Protein AF-A0A218PUE5-F1 (afdb_monomer_lite)

Foldseek 3Di:
DDDPPPPLVVLLVLLVCLQCQVDDDPPDRDHHHPADPDPLLSVVLSVLLVVLCVLVVPDDSNLSSLLSVLSRVVSVVVVDPPDPVQLSVLLSVQCSVCVVCSPPPDHSNNSSVVSVVVVVVVVVVLLVLLLVVLVVQVPPPQDDWAWDDDDPQKTKTWDPGLVSQLVLCVLLVAPSVDSSVSSSVVVCVVVVQWI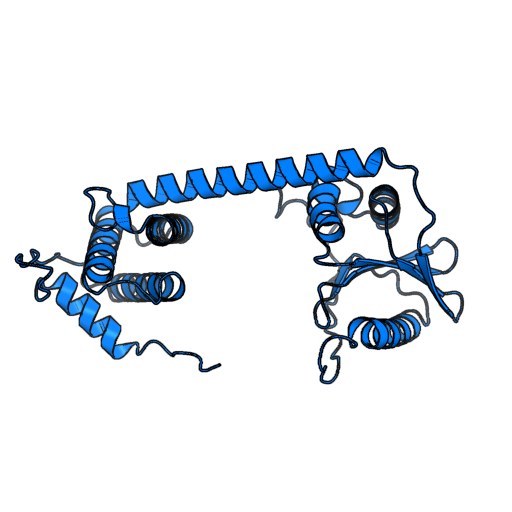WMFMDRVPHTQWIWIDRALADIDTRHGPDDPCVVVVVVVVNVSVCVVRVVPDDDDDDDDPPPPPPPDDDNVVVPPVPPPD

Radius of gyration: 25.4 Å; chains: 1; bounding box: 53×40×73 Å

Secondary structure (DSSP, 8-state):
-------HHHHHHHHHHHHTT--EETTEEPPPP-----HHHHHHHHHHHHHHHHH-TT--HHHHHHHHHHHHHHHHHH--S---HHHHHHHHHHHHH-GGGTSSS--HHHHHHHHHHHHHHHHHHHHHHHHHHHHHHTTS--PPPEEEEEETTEEEEE--SHHHHHHHHHHHTSGGGSHHHHHHHHHHHHTTS-EEEEEEETTEEEEEEEE-STT-EEEEEE---TTHHHHHHHHHHHHHHHHTTSS---------------S-TTHHHHTT---

Structure (mmCIF, N/CA/C/O backbone):
data_AF-A0A218PUE5-F1
#
_entry.id   AF-A0A218PUE5-F1
#
loop_
_atom_site.group_PDB
_atom_site.id
_atom_site.type_symbol
_atom_site.label_atom_id
_atom_site.label_alt_id
_atom_site.label_comp_id
_atom_site.label_asym_id
_atom_site.label_entity_id
_atom_site.label_seq_id
_atom_site.pdbx_PDB_ins_code
_atom_site.Cartn_x
_atom_site.Cartn_y
_atom_site.Cartn_z
_atom_site.occupancy
_atom_site.B_iso_or_equiv
_atom_site.auth_seq_id
_atom_site.auth_comp_id
_atom_site.auth_asym_id
_atom_site.auth_atom_id
_atom_site.pdbx_PDB_model_num
ATOM 1 N N . MET A 1 1 ? -5.465 -19.860 -9.745 1.00 33.66 1 MET A N 1
ATOM 2 C CA . MET A 1 1 ? -4.521 -18.729 -9.855 1.00 33.66 1 MET A CA 1
ATOM 3 C C . MET A 1 1 ? -3.122 -19.300 -10.008 1.00 33.66 1 MET A C 1
ATOM 5 O O . MET A 1 1 ? -2.576 -19.820 -9.049 1.00 33.66 1 MET A O 1
ATOM 9 N N . THR A 1 2 ? -2.592 -19.327 -11.227 1.00 27.17 2 THR A N 1
ATOM 10 C CA . THR A 1 2 ? -1.246 -19.834 -11.525 1.00 27.17 2 THR A CA 1
ATOM 11 C C . THR A 1 2 ? -0.228 -18.717 -11.332 1.00 27.17 2 THR A C 1
ATOM 13 O O . THR A 1 2 ? -0.264 -17.724 -12.055 1.00 27.17 2 THR A O 1
ATOM 16 N N . CYS A 1 3 ? 0.675 -18.881 -10.365 1.00 29.84 3 CYS A N 1
ATOM 17 C CA . CYS A 1 3 ? 1.880 -18.070 -10.238 1.00 29.84 3 CYS A CA 1
ATOM 18 C C . CYS A 1 3 ? 2.712 -18.230 -11.516 1.00 29.84 3 CYS A C 1
ATOM 20 O O . CYS A 1 3 ? 3.284 -19.292 -11.766 1.00 29.84 3 CYS A O 1
ATOM 22 N N . VAL A 1 4 ? 2.754 -17.189 -12.345 1.00 33.09 4 VAL A N 1
ATOM 23 C CA . VAL A 1 4 ? 3.666 -17.124 -13.485 1.00 33.09 4 VAL A CA 1
ATOM 24 C C . VAL A 1 4 ? 5.060 -16.891 -12.916 1.00 33.09 4 VAL A C 1
ATOM 26 O O . VAL A 1 4 ? 5.441 -15.769 -12.605 1.00 33.09 4 VAL A O 1
ATOM 29 N N . SER A 1 5 ? 5.811 -17.976 -12.739 1.00 34.53 5 SER A N 1
ATOM 30 C CA . SER A 1 5 ? 7.263 -17.904 -12.624 1.00 34.53 5 SER A CA 1
ATOM 31 C C . SER A 1 5 ? 7.784 -17.315 -13.934 1.00 34.53 5 SER A C 1
ATOM 33 O O . SER A 1 5 ? 7.727 -17.955 -14.988 1.00 34.53 5 SER A O 1
ATOM 35 N N . THR A 1 6 ? 8.230 -16.062 -13.898 1.00 42.06 6 THR A N 1
ATOM 36 C CA . THR A 1 6 ? 8.974 -15.453 -14.994 1.00 42.06 6 THR A CA 1
ATOM 37 C C . THR A 1 6 ? 10.223 -16.302 -15.221 1.00 42.06 6 THR A C 1
ATOM 39 O O . THR A 1 6 ? 11.104 -16.410 -14.370 1.00 42.06 6 THR A O 1
ATOM 42 N N . ASN A 1 7 ? 10.281 -16.975 -16.372 1.00 51.62 7 ASN A N 1
ATOM 43 C CA . ASN A 1 7 ? 11.413 -17.798 -16.785 1.00 51.62 7 ASN A CA 1
ATOM 44 C C . ASN A 1 7 ? 12.702 -16.954 -16.796 1.00 51.62 7 ASN A C 1
ATOM 46 O O . ASN A 1 7 ? 13.063 -16.339 -17.798 1.00 51.62 7 ASN A O 1
ATOM 50 N N . THR A 1 8 ? 13.449 -16.962 -15.691 1.00 59.28 8 THR A N 1
ATOM 51 C CA . THR A 1 8 ? 14.721 -16.246 -15.518 1.00 59.28 8 THR A CA 1
ATOM 52 C C . THR A 1 8 ? 15.711 -16.451 -16.686 1.00 59.28 8 THR A C 1
ATOM 54 O O . THR A 1 8 ? 16.415 -15.499 -17.038 1.00 59.28 8 THR A O 1
ATOM 57 N N . PRO A 1 9 ? 15.778 -17.627 -17.356 1.00 65.25 9 PRO A N 1
ATOM 58 C CA . PRO A 1 9 ? 16.632 -17.818 -18.531 1.00 65.25 9 PRO A CA 1
ATOM 59 C C . PRO A 1 9 ? 16.228 -16.990 -19.763 1.00 65.25 9 PRO A C 1
ATOM 61 O O . PRO A 1 9 ? 17.113 -16.537 -20.496 1.00 65.25 9 PRO A O 1
ATOM 64 N N . SER A 1 10 ? 14.929 -16.767 -20.009 1.00 83.69 10 SER A N 1
ATOM 65 C CA . SER A 1 10 ? 14.471 -15.985 -21.168 1.00 83.69 10 SER A CA 1
ATOM 66 C C . SER A 1 10 ? 14.756 -14.497 -20.969 1.00 83.69 10 SER A C 1
ATOM 68 O O . SER A 1 10 ? 15.293 -13.849 -21.871 1.00 83.69 10 SER A O 1
ATOM 70 N N . LEU A 1 11 ? 14.522 -13.982 -19.759 1.00 87.88 11 LEU A N 1
ATOM 71 C CA . LEU A 1 11 ? 14.783 -12.585 -19.416 1.00 87.88 11 LEU A CA 1
ATOM 72 C C . LEU A 1 11 ? 16.281 -12.251 -19.449 1.00 87.88 11 LEU A C 1
ATOM 74 O O . LEU A 1 11 ? 16.678 -11.237 -20.022 1.00 87.88 11 LEU A O 1
ATOM 78 N N . ARG A 1 12 ? 17.142 -13.136 -18.925 1.00 89.44 12 ARG A N 1
ATOM 79 C CA . ARG A 1 12 ? 18.606 -12.982 -19.027 1.00 89.44 12 ARG A CA 1
ATOM 80 C C . ARG A 1 12 ? 19.068 -12.858 -20.479 1.00 89.44 12 ARG A C 1
ATOM 82 O O . ARG A 1 12 ? 19.864 -11.973 -20.793 1.00 89.44 12 ARG A O 1
ATOM 89 N N . ARG A 1 13 ? 18.555 -13.717 -21.368 1.00 89.94 13 ARG A N 1
ATOM 90 C CA . ARG A 1 13 ? 18.871 -13.673 -22.805 1.00 89.94 13 ARG A CA 1
ATOM 91 C C . ARG A 1 13 ? 18.372 -12.380 -23.447 1.00 89.94 13 ARG A C 1
ATOM 93 O O . ARG A 1 13 ? 19.102 -11.777 -24.231 1.00 89.94 13 ARG A O 1
ATOM 100 N N . LYS A 1 14 ? 17.162 -11.932 -23.097 1.00 89.94 14 LYS A N 1
ATOM 101 C CA . LYS A 1 14 ? 16.599 -10.662 -23.572 1.00 89.94 14 LYS A CA 1
ATOM 102 C C . LYS A 1 14 ? 17.496 -9.489 -23.180 1.00 89.94 14 LYS A C 1
ATOM 104 O O . LYS A 1 14 ? 17.904 -8.736 -24.057 1.00 89.94 14 LYS A O 1
ATOM 109 N N . ILE A 1 15 ? 17.865 -9.379 -21.903 1.00 91.75 15 ILE A N 1
ATOM 110 C CA . ILE A 1 15 ? 18.749 -8.316 -21.409 1.00 91.75 15 ILE A CA 1
ATOM 111 C C . ILE A 1 15 ? 20.086 -8.339 -22.155 1.00 91.75 15 ILE A C 1
ATOM 113 O O . ILE A 1 15 ? 20.508 -7.303 -22.660 1.00 91.75 15 ILE A O 1
ATOM 117 N N . ALA A 1 16 ? 20.716 -9.508 -22.306 1.00 90.31 16 ALA A N 1
ATOM 118 C CA . ALA A 1 16 ? 21.958 -9.632 -23.071 1.00 90.31 16 ALA A CA 1
ATOM 119 C C . ALA A 1 16 ? 21.798 -9.140 -24.523 1.00 90.31 16 ALA A C 1
ATOM 121 O O . ALA A 1 16 ? 22.602 -8.343 -24.996 1.00 90.31 16 ALA A O 1
ATOM 122 N N . ASN A 1 17 ? 20.713 -9.524 -25.205 1.00 90.06 17 ASN A N 1
ATOM 123 C CA . ASN A 1 17 ? 20.428 -9.062 -26.566 1.00 90.06 17 ASN A CA 1
ATOM 124 C C . ASN A 1 17 ? 20.197 -7.544 -26.647 1.00 90.06 17 ASN A C 1
ATOM 126 O O . ASN A 1 17 ? 20.574 -6.918 -27.639 1.00 90.06 17 ASN A O 1
ATOM 130 N N . VAL A 1 18 ? 19.573 -6.939 -25.633 1.00 90.75 18 VAL A N 1
ATOM 131 C CA . VAL A 1 18 ? 19.376 -5.483 -25.558 1.00 90.75 18 VAL A CA 1
ATOM 132 C C . VAL A 1 18 ? 20.706 -4.752 -25.382 1.00 90.75 18 VAL A C 1
ATOM 134 O O . VAL A 1 18 ? 20.952 -3.759 -26.071 1.00 90.75 18 VAL A O 1
ATOM 137 N N . LEU A 1 19 ? 21.570 -5.249 -24.495 1.00 90.56 19 LEU A N 1
ATOM 138 C CA . LEU A 1 19 ? 22.895 -4.676 -24.255 1.00 90.56 19 LEU A CA 1
ATOM 139 C C . LEU A 1 19 ? 23.801 -4.815 -25.486 1.00 90.56 19 LEU A C 1
ATOM 141 O O . LEU A 1 19 ? 24.478 -3.859 -25.850 1.00 90.56 19 LEU A O 1
ATOM 145 N N . ASP A 1 20 ? 23.734 -5.942 -26.192 1.00 87.88 20 ASP A N 1
ATOM 146 C CA . ASP A 1 20 ? 24.506 -6.191 -27.415 1.00 87.88 20 ASP A CA 1
ATOM 147 C C . ASP A 1 20 ? 23.967 -5.449 -28.656 1.00 87.88 20 ASP A C 1
ATOM 149 O O . ASP A 1 20 ? 24.540 -5.568 -29.739 1.00 87.88 20 ASP A O 1
ATOM 153 N N . GLY A 1 21 ? 22.845 -4.723 -28.553 1.00 82.88 21 GLY A N 1
ATOM 154 C CA . GLY A 1 21 ? 22.209 -4.070 -29.709 1.00 82.88 21 GLY A CA 1
ATOM 155 C C . GLY A 1 21 ? 21.620 -5.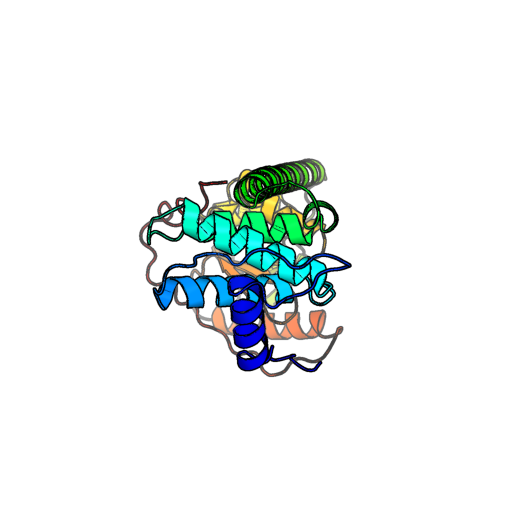054 -30.732 1.00 82.88 21 GLY A C 1
ATOM 156 O O . GLY A 1 21 ? 21.393 -4.705 -31.888 1.00 82.88 21 GLY A O 1
ATOM 157 N N . LYS A 1 22 ? 21.368 -6.301 -30.316 1.00 83.56 22 LYS A N 1
ATOM 158 C CA . LYS A 1 22 ? 20.780 -7.372 -31.141 1.00 83.56 22 LYS A CA 1
ATOM 159 C C . LYS A 1 22 ? 19.250 -7.317 -31.193 1.00 83.56 22 LYS A C 1
ATOM 161 O O . LYS A 1 22 ? 18.635 -8.115 -31.893 1.00 83.56 22 LYS A O 1
ATOM 166 N N . THR A 1 23 ? 18.634 -6.409 -30.438 1.00 77.88 23 THR A N 1
ATOM 167 C CA . THR A 1 23 ? 17.183 -6.179 -30.446 1.00 77.88 23 THR A CA 1
ATOM 168 C C . THR A 1 23 ? 16.794 -5.152 -31.505 1.00 77.88 23 THR A C 1
ATOM 170 O O . THR A 1 23 ? 17.485 -4.152 -31.715 1.00 77.88 23 THR A O 1
ATOM 173 N N . VAL A 1 24 ? 15.682 -5.425 -32.186 1.00 66.06 24 VAL A N 1
ATOM 174 C CA . VAL A 1 24 ? 15.051 -4.532 -33.161 1.00 66.06 24 VAL A CA 1
ATOM 175 C C . VAL A 1 24 ? 13.757 -4.028 -32.528 1.00 66.06 24 VAL A C 1
ATOM 177 O O . VAL A 1 24 ? 12.942 -4.854 -32.127 1.00 66.06 24 VAL A O 1
ATOM 180 N N . CYS A 1 25 ? 13.598 -2.708 -32.434 1.00 61.25 25 CYS A N 1
ATOM 181 C CA . CYS A 1 25 ? 12.368 -2.057 -31.976 1.00 61.25 25 CYS A CA 1
ATOM 182 C C . CYS A 1 25 ? 11.853 -1.169 -33.113 1.00 61.25 25 CYS A C 1
ATOM 184 O O . CYS A 1 25 ? 12.561 -0.266 -33.576 1.00 61.25 25 CYS A O 1
ATOM 186 N N . GLY A 1 26 ? 10.658 -1.462 -33.627 1.00 65.00 26 GLY A N 1
ATOM 187 C CA . GLY A 1 26 ? 10.159 -0.858 -34.868 1.00 65.00 26 GLY A CA 1
ATOM 188 C C . GLY A 1 26 ? 11.117 -1.053 -36.059 1.00 65.00 26 GLY A C 1
ATOM 189 O O . GLY A 1 26 ? 11.507 -2.173 -36.378 1.00 65.00 26 GLY A O 1
ATOM 190 N N . LEU A 1 27 ? 11.513 0.045 -36.721 1.00 56.91 27 LEU A N 1
ATOM 191 C CA . LEU A 1 27 ? 12.413 0.048 -37.892 1.00 56.91 27 LEU A CA 1
ATOM 192 C C . LEU A 1 27 ? 13.894 0.309 -37.552 1.00 56.91 27 LEU A C 1
ATOM 194 O O . LEU A 1 27 ? 14.724 0.427 -38.456 1.00 56.91 27 LEU A O 1
ATOM 198 N N . HIS A 1 28 ? 14.255 0.415 -36.270 1.00 60.53 28 HIS A N 1
ATOM 199 C CA . HIS A 1 28 ? 15.596 0.832 -35.860 1.00 60.53 28 HIS A CA 1
ATOM 200 C C . HIS A 1 28 ? 16.299 -0.229 -35.008 1.00 60.53 28 HIS A C 1
ATOM 202 O O . HIS A 1 28 ? 15.760 -0.744 -34.029 1.00 60.53 28 HIS A O 1
ATOM 208 N N . ARG A 1 29 ? 17.556 -0.530 -35.360 1.00 66.31 29 ARG A N 1
ATOM 209 C CA . ARG A 1 29 ? 18.469 -1.253 -34.467 1.00 66.31 29 ARG A CA 1
ATOM 210 C C . ARG A 1 29 ? 19.028 -0.281 -33.444 1.00 66.31 29 ARG A C 1
ATOM 212 O O . ARG A 1 29 ? 19.580 0.760 -33.799 1.00 66.31 29 ARG A O 1
ATOM 219 N N . HIS A 1 30 ? 18.910 -0.634 -32.173 1.00 75.94 30 HIS A N 1
ATOM 220 C CA . HIS A 1 30 ? 19.529 0.147 -31.118 1.00 75.94 30 HIS A CA 1
ATOM 221 C C . HIS A 1 30 ? 21.039 -0.096 -31.067 1.00 75.94 30 HIS A C 1
ATOM 223 O O . HIS A 1 30 ? 21.497 -1.231 -31.165 1.00 75.94 30 HIS A O 1
ATOM 229 N N . ALA A 1 31 ? 21.815 0.968 -30.847 1.00 81.81 31 ALA A N 1
ATOM 230 C CA . ALA A 1 31 ? 23.251 0.832 -30.645 1.00 81.81 31 ALA A CA 1
ATOM 231 C C . ALA A 1 31 ? 23.546 -0.015 -29.388 1.00 81.81 31 ALA A C 1
ATOM 233 O O . ALA A 1 31 ? 22.820 0.124 -28.384 1.00 81.81 31 ALA A O 1
ATOM 234 N N . PRO A 1 32 ? 24.594 -0.858 -29.420 1.00 86.75 32 PRO A N 1
ATOM 235 C CA . PRO A 1 32 ? 25.024 -1.616 -28.254 1.00 86.75 32 PRO A CA 1
ATOM 236 C C . PRO A 1 32 ? 25.373 -0.678 -27.091 1.00 86.75 32 PRO A C 1
ATOM 238 O O . PRO A 1 32 ? 25.844 0.443 -27.286 1.00 86.75 32 PRO A O 1
ATOM 241 N N . ILE A 1 33 ? 25.118 -1.140 -25.870 1.00 86.94 33 ILE A N 1
ATOM 242 C CA . ILE A 1 33 ? 25.482 -0.463 -24.627 1.00 86.94 33 ILE A CA 1
ATOM 243 C C . ILE A 1 33 ? 26.722 -1.160 -24.079 1.00 86.94 33 ILE A C 1
ATOM 245 O O . ILE A 1 33 ? 26.670 -2.337 -23.728 1.00 86.94 33 ILE A O 1
ATOM 249 N N . THR A 1 34 ? 27.825 -0.422 -23.939 1.00 85.44 34 THR A N 1
ATOM 250 C CA . THR A 1 34 ? 29.021 -0.910 -23.242 1.00 85.44 34 THR A CA 1
ATOM 251 C C . THR A 1 34 ? 28.716 -1.063 -21.752 1.00 85.44 34 THR A C 1
ATOM 253 O O . THR A 1 34 ? 28.898 -0.136 -20.963 1.00 85.44 34 THR A O 1
ATOM 256 N N . TYR A 1 35 ? 28.195 -2.228 -21.371 1.00 83.69 35 TYR A N 1
ATOM 257 C CA . TYR A 1 35 ? 27.814 -2.530 -19.996 1.00 83.69 35 TYR A CA 1
ATOM 258 C C . TYR A 1 35 ? 28.988 -3.160 -19.227 1.00 83.69 35 TYR A C 1
ATOM 260 O O . TYR A 1 35 ? 29.667 -4.039 -19.768 1.00 83.69 35 TYR A O 1
ATOM 268 N N . PRO A 1 36 ? 29.251 -2.750 -17.972 1.00 79.69 36 PRO A N 1
ATOM 269 C CA . PRO A 1 36 ? 30.333 -3.308 -17.171 1.00 79.69 36 PRO A CA 1
ATOM 270 C C . PRO A 1 36 ? 30.206 -4.827 -17.027 1.00 79.69 36 PRO A C 1
ATOM 272 O O . PRO A 1 36 ? 29.138 -5.334 -16.680 1.00 79.69 36 PRO A O 1
ATOM 275 N N . ARG A 1 37 ? 31.317 -5.555 -17.196 1.00 77.19 37 ARG A N 1
ATOM 276 C CA . ARG A 1 37 ? 31.397 -7.017 -16.992 1.00 77.19 37 ARG A CA 1
ATOM 277 C C . ARG A 1 37 ? 31.408 -7.415 -15.505 1.00 77.19 37 ARG A C 1
ATOM 279 O O . ARG A 1 37 ? 32.094 -8.350 -15.116 1.00 77.19 37 ARG A O 1
ATOM 286 N N . ASN A 1 38 ? 30.665 -6.691 -14.669 1.00 78.62 38 ASN A N 1
ATOM 287 C CA . ASN A 1 38 ? 30.497 -6.985 -13.249 1.00 78.62 38 ASN A CA 1
ATOM 288 C C . ASN A 1 38 ? 29.227 -7.850 -13.064 1.00 78.62 38 ASN A C 1
ATOM 290 O O . ASN A 1 38 ? 28.124 -7.361 -13.342 1.00 78.62 38 ASN A O 1
ATOM 294 N N . PRO A 1 39 ? 29.343 -9.106 -12.583 1.00 75.81 39 PRO A N 1
ATOM 295 C CA . PRO A 1 39 ? 28.199 -10.000 -12.373 1.00 75.81 39 PRO A CA 1
ATOM 296 C C . PRO A 1 39 ? 27.110 -9.427 -11.453 1.00 75.81 39 PRO A C 1
ATOM 298 O O . PRO A 1 39 ? 25.922 -9.687 -11.668 1.00 75.81 39 PRO A O 1
ATOM 301 N N . GLY A 1 40 ? 27.489 -8.605 -10.469 1.00 78.94 40 GLY A N 1
ATOM 302 C CA . GLY A 1 40 ? 26.559 -7.920 -9.572 1.00 78.94 40 GLY A CA 1
ATOM 303 C C . GLY A 1 40 ? 25.691 -6.905 -10.313 1.00 78.94 40 GLY A C 1
ATOM 304 O O . GLY A 1 40 ? 24.474 -6.895 -10.153 1.00 78.94 40 GLY A O 1
ATOM 305 N N . ARG A 1 41 ? 26.280 -6.119 -11.223 1.00 80.94 41 ARG A N 1
ATOM 306 C CA . ARG A 1 41 ? 25.540 -5.111 -12.009 1.00 80.94 41 ARG A CA 1
ATOM 307 C C . ARG A 1 41 ? 24.562 -5.739 -12.996 1.00 80.94 41 ARG A C 1
ATOM 309 O O . ARG A 1 41 ? 23.495 -5.175 -13.236 1.00 80.94 41 ARG A O 1
ATOM 316 N N . PHE A 1 42 ? 24.903 -6.890 -13.574 1.00 86.94 42 PHE A N 1
ATOM 317 C CA . PHE A 1 42 ? 23.974 -7.626 -14.436 1.00 86.94 42 PHE A CA 1
ATOM 318 C C . PHE A 1 42 ? 22.829 -8.247 -13.627 1.00 86.94 42 PHE A C 1
ATOM 320 O O . PHE A 1 42 ? 21.671 -8.151 -14.024 1.00 86.94 42 PHE A O 1
ATOM 327 N N . SER A 1 43 ? 23.138 -8.832 -12.467 1.00 85.69 43 SER A N 1
ATOM 328 C CA . SER A 1 43 ? 22.127 -9.384 -11.554 1.00 85.69 43 SER A CA 1
ATOM 329 C C . SER A 1 43 ? 21.150 -8.312 -11.069 1.00 85.69 43 SER A C 1
ATOM 331 O O . SER A 1 43 ? 19.948 -8.558 -11.013 1.00 85.69 43 SER A O 1
ATOM 333 N N . THR A 1 44 ? 21.638 -7.098 -10.813 1.00 85.44 44 THR A N 1
ATOM 334 C CA . THR A 1 44 ? 20.781 -5.965 -10.462 1.00 85.44 44 THR A CA 1
ATOM 335 C C . THR A 1 44 ? 19.862 -5.551 -11.606 1.00 85.44 44 THR A C 1
ATOM 337 O O . THR A 1 44 ? 18.664 -5.377 -11.387 1.00 85.44 44 THR A O 1
ATOM 340 N N . LEU A 1 45 ? 20.392 -5.426 -12.826 1.00 89.44 45 LEU A N 1
ATOM 341 C CA . LEU A 1 45 ? 19.578 -5.126 -14.005 1.00 89.44 45 LEU A CA 1
ATOM 342 C C . LEU A 1 45 ? 18.484 -6.186 -14.202 1.00 89.44 45 LEU A C 1
ATOM 344 O O . LEU A 1 45 ? 17.335 -5.835 -14.453 1.00 89.44 45 LEU A O 1
ATOM 348 N N . LEU A 1 46 ? 18.820 -7.465 -14.017 1.00 91.06 46 LEU A N 1
ATOM 349 C CA . LEU A 1 46 ? 17.864 -8.569 -14.078 1.00 91.06 46 LEU A CA 1
ATOM 350 C C . LEU A 1 46 ? 16.759 -8.440 -13.023 1.00 91.06 46 LEU A C 1
ATOM 352 O O . LEU A 1 46 ? 15.589 -8.453 -13.391 1.00 91.06 46 LEU A O 1
ATOM 356 N N . ARG A 1 47 ? 17.123 -8.275 -11.744 1.00 90.12 47 ARG A N 1
ATOM 357 C CA . ARG A 1 47 ? 16.172 -8.161 -10.624 1.00 90.12 47 ARG A CA 1
ATOM 358 C C . ARG A 1 47 ? 15.155 -7.044 -10.847 1.00 90.12 47 ARG A C 1
ATOM 360 O O . ARG A 1 47 ? 13.960 -7.251 -10.698 1.00 90.12 47 ARG A O 1
ATOM 367 N N . TRP A 1 48 ? 15.625 -5.859 -11.218 1.00 91.69 48 TRP A N 1
ATOM 368 C CA . TRP A 1 48 ? 14.753 -4.699 -11.396 1.00 91.69 48 TRP A CA 1
ATOM 369 C C . TRP A 1 48 ? 13.916 -4.772 -12.675 1.00 91.69 48 TRP A C 1
ATOM 371 O O . TRP A 1 48 ? 12.789 -4.288 -12.694 1.00 91.69 48 TRP A O 1
ATOM 381 N N . THR A 1 49 ? 14.423 -5.420 -13.726 1.00 92.44 49 THR A N 1
ATOM 382 C CA . THR A 1 49 ? 13.613 -5.690 -14.923 1.00 92.44 49 THR A CA 1
ATOM 383 C C . THR A 1 49 ? 12.487 -6.682 -14.610 1.00 92.44 49 THR A C 1
ATOM 385 O O . THR A 1 49 ? 11.361 -6.497 -15.059 1.00 92.44 49 THR A O 1
ATOM 388 N N . ASP A 1 50 ? 12.765 -7.709 -13.806 1.00 91.81 50 ASP A N 1
ATOM 389 C CA . ASP A 1 50 ? 11.757 -8.672 -13.347 1.00 91.81 50 ASP A CA 1
ATOM 390 C C . ASP A 1 50 ? 10.694 -8.011 -12.449 1.00 91.81 50 ASP A C 1
ATOM 392 O O . ASP A 1 50 ? 9.491 -8.210 -12.628 1.00 91.81 50 ASP A O 1
ATOM 396 N N . GLN A 1 51 ? 11.118 -7.118 -11.551 1.00 90.38 51 GLN A N 1
ATOM 397 C CA . GLN A 1 51 ? 10.195 -6.314 -10.751 1.00 90.38 51 GLN A CA 1
ATOM 398 C C . GLN A 1 51 ? 9.313 -5.398 -11.609 1.00 90.38 51 GLN A C 1
ATOM 400 O O . GLN A 1 51 ? 8.121 -5.272 -11.333 1.00 90.38 51 GLN A O 1
ATOM 405 N N . PHE A 1 52 ? 9.859 -4.784 -12.662 1.00 92.38 52 PHE A N 1
ATOM 406 C CA . PHE A 1 52 ? 9.059 -3.999 -13.603 1.00 92.38 52 PHE A CA 1
ATOM 407 C C . PHE A 1 52 ? 7.969 -4.851 -14.263 1.00 92.38 52 PHE A C 1
ATOM 409 O O . PHE A 1 52 ? 6.814 -4.444 -14.284 1.00 92.38 52 PHE A O 1
ATOM 416 N N . LEU A 1 53 ? 8.306 -6.058 -14.727 1.00 91.50 53 LEU A N 1
ATOM 417 C CA . LEU A 1 53 ? 7.336 -6.990 -15.317 1.00 91.50 53 LEU A CA 1
ATOM 418 C C . LEU A 1 53 ? 6.286 -7.476 -14.311 1.00 91.50 53 LEU A C 1
ATOM 420 O O . LEU A 1 53 ? 5.157 -7.761 -14.695 1.00 91.50 53 LEU A O 1
ATOM 424 N N . THR A 1 54 ? 6.622 -7.520 -13.022 1.00 90.06 54 THR A N 1
ATOM 425 C CA . THR A 1 54 ? 5.644 -7.805 -11.962 1.00 90.06 54 THR A CA 1
ATOM 426 C C . THR A 1 54 ? 4.624 -6.669 -11.815 1.00 90.06 54 THR A C 1
ATOM 428 O O . THR A 1 54 ? 3.451 -6.924 -11.559 1.00 90.06 54 THR A O 1
ATOM 431 N N . GLN A 1 55 ? 5.050 -5.415 -12.003 1.00 89.75 55 GLN A N 1
ATOM 432 C CA . GLN A 1 55 ? 4.172 -4.236 -11.967 1.00 89.75 55 GLN A CA 1
ATOM 433 C C . GLN A 1 55 ? 3.414 -4.011 -13.287 1.00 89.75 55 GLN A C 1
ATOM 435 O O . GLN A 1 55 ? 2.305 -3.483 -13.274 1.00 89.75 55 GLN A O 1
ATOM 440 N N . ARG A 1 56 ? 4.011 -4.401 -14.419 1.00 89.31 56 ARG A N 1
ATOM 441 C CA . ARG A 1 56 ? 3.488 -4.251 -15.786 1.00 89.31 56 ARG A CA 1
ATOM 442 C C . ARG A 1 56 ? 3.597 -5.579 -16.545 1.00 89.31 56 ARG A C 1
ATOM 444 O O . ARG A 1 56 ? 4.447 -5.709 -17.431 1.00 89.31 56 ARG A O 1
ATOM 451 N N . PRO A 1 57 ? 2.751 -6.575 -16.223 1.00 88.81 57 PRO A N 1
ATOM 452 C CA . PRO A 1 57 ? 2.760 -7.860 -16.924 1.00 88.81 57 PRO A CA 1
ATOM 453 C C . PRO A 1 57 ? 2.330 -7.738 -18.395 1.00 88.81 57 PRO A C 1
ATOM 455 O O . PRO A 1 57 ? 2.586 -8.640 -19.188 1.00 88.81 57 PRO A O 1
ATOM 458 N N . ASP A 1 58 ? 1.688 -6.628 -18.759 1.00 89.81 58 ASP A N 1
ATOM 459 C CA . ASP A 1 58 ? 1.210 -6.280 -20.096 1.00 89.81 58 ASP A CA 1
ATOM 460 C C . ASP A 1 58 ? 2.208 -5.439 -20.915 1.00 89.81 58 ASP A C 1
ATOM 462 O O . ASP A 1 58 ? 1.876 -5.010 -22.020 1.00 89.81 58 ASP A O 1
ATOM 466 N N . ALA A 1 59 ? 3.418 -5.183 -20.399 1.00 89.94 59 ALA A N 1
ATOM 467 C CA . ALA A 1 59 ? 4.421 -4.391 -21.106 1.00 89.94 59 ALA A CA 1
ATOM 468 C C . ALA A 1 59 ? 4.782 -5.007 -22.468 1.00 89.94 59 ALA A C 1
ATOM 470 O O . ALA A 1 59 ? 5.101 -6.193 -22.584 1.00 89.94 59 ALA A O 1
ATOM 471 N N . THR A 1 60 ? 4.792 -4.172 -23.501 1.00 90.75 60 THR A N 1
ATOM 472 C CA . THR A 1 60 ? 5.211 -4.567 -24.846 1.00 90.75 60 THR A CA 1
ATOM 473 C C . THR A 1 60 ? 6.717 -4.836 -24.908 1.00 90.75 60 THR A C 1
ATOM 475 O O . THR A 1 60 ? 7.509 -4.358 -24.092 1.00 90.75 60 THR A O 1
ATOM 478 N N . GLU A 1 61 ? 7.149 -5.572 -25.932 1.00 88.88 61 GLU A N 1
ATOM 479 C CA . GLU A 1 61 ? 8.569 -5.885 -26.142 1.00 88.88 61 GLU A CA 1
ATOM 480 C C . GLU A 1 61 ? 9.443 -4.636 -26.361 1.00 88.88 61 GLU A C 1
ATOM 482 O O . GLU A 1 61 ? 10.618 -4.615 -25.967 1.00 88.88 61 GLU A O 1
ATOM 487 N N . ASP A 1 62 ? 8.871 -3.589 -26.958 1.00 88.56 62 ASP A N 1
ATOM 488 C CA . ASP A 1 62 ? 9.541 -2.309 -27.193 1.00 88.56 62 ASP A CA 1
ATOM 489 C C . ASP A 1 62 ? 9.675 -1.503 -25.894 1.00 88.56 62 ASP A C 1
ATOM 491 O O . ASP A 1 62 ? 10.753 -0.975 -25.604 1.00 88.56 62 ASP A O 1
ATOM 495 N N . GLU A 1 63 ? 8.631 -1.471 -25.061 1.00 91.00 63 GLU A N 1
ATOM 496 C CA . GLU A 1 63 ? 8.682 -0.846 -23.734 1.00 91.00 63 GLU A CA 1
ATOM 497 C C . GLU A 1 63 ? 9.695 -1.547 -22.829 1.00 91.00 63 GLU A C 1
ATOM 499 O O . GLU A 1 63 ? 10.546 -0.890 -22.227 1.00 91.00 63 GLU A O 1
ATOM 504 N N . LEU A 1 64 ? 9.669 -2.883 -22.784 1.00 91.31 64 LEU A N 1
ATOM 505 C CA . LEU A 1 64 ? 10.622 -3.669 -22.006 1.00 91.31 64 LEU A CA 1
ATOM 506 C C . LEU A 1 64 ? 12.064 -3.395 -22.455 1.00 91.31 64 LEU A C 1
ATOM 508 O O . LEU A 1 64 ? 12.955 -3.187 -21.629 1.00 91.31 64 LEU A O 1
ATOM 512 N N . THR A 1 65 ? 12.301 -3.334 -23.768 1.00 91.31 65 THR A N 1
ATOM 513 C CA . THR A 1 65 ? 13.617 -2.996 -24.323 1.00 91.31 65 THR A CA 1
ATOM 514 C C . THR A 1 65 ? 14.045 -1.585 -23.918 1.00 91.31 65 THR A C 1
ATOM 516 O O . THR A 1 65 ? 15.177 -1.389 -23.465 1.00 91.31 65 THR A O 1
ATOM 519 N N . ALA A 1 66 ? 13.153 -0.600 -24.018 1.00 92.06 66 ALA A N 1
ATOM 520 C CA . ALA A 1 66 ? 13.430 0.772 -23.614 1.00 92.06 66 ALA A CA 1
ATOM 521 C C . ALA A 1 66 ? 13.735 0.890 -22.110 1.00 92.06 66 ALA A C 1
ATOM 523 O O . ALA A 1 66 ? 14.709 1.557 -21.746 1.00 92.06 66 ALA A O 1
ATOM 524 N N . VAL A 1 67 ? 12.982 0.204 -21.242 1.00 94.00 67 VAL A N 1
ATOM 525 C CA . VAL A 1 67 ? 13.231 0.158 -19.791 1.00 94.00 67 VAL A CA 1
ATOM 526 C C . VAL A 1 67 ? 14.595 -0.456 -19.492 1.00 94.00 67 VAL A C 1
ATOM 528 O O . VAL A 1 67 ? 15.391 0.181 -18.799 1.00 94.00 67 VAL A O 1
ATOM 531 N N . ILE A 1 68 ? 14.925 -1.619 -20.073 1.00 93.69 68 ILE A N 1
ATOM 532 C CA . ILE A 1 68 ? 16.240 -2.263 -19.898 1.00 93.69 68 ILE A CA 1
ATOM 533 C C . ILE A 1 68 ? 17.361 -1.292 -20.280 1.00 93.69 68 ILE A C 1
ATOM 535 O O . ILE A 1 68 ? 18.329 -1.142 -19.536 1.00 93.69 68 ILE A O 1
ATOM 539 N N . ARG A 1 69 ? 17.235 -0.588 -21.413 1.00 93.12 69 ARG A N 1
ATOM 540 C CA . ARG A 1 69 ? 18.246 0.384 -21.861 1.00 93.12 69 ARG A CA 1
ATOM 541 C C . ARG A 1 69 ? 18.368 1.571 -20.913 1.00 93.12 69 ARG A C 1
ATOM 543 O O . ARG A 1 69 ? 19.484 1.945 -20.551 1.00 93.12 69 ARG A O 1
ATOM 550 N N . LYS A 1 70 ? 17.249 2.181 -20.514 1.00 93.50 70 LYS A N 1
ATOM 551 C CA . LYS A 1 70 ? 17.240 3.339 -19.607 1.00 93.50 70 LYS A CA 1
ATOM 552 C C . LYS A 1 70 ? 17.834 2.977 -18.246 1.00 93.50 70 LYS A C 1
ATOM 554 O O . LYS A 1 70 ? 18.665 3.728 -17.737 1.00 93.50 70 LYS A O 1
ATOM 559 N N . LEU A 1 71 ? 17.465 1.817 -17.709 1.00 91.75 71 LEU A N 1
ATOM 560 C CA . LEU A 1 71 ? 17.976 1.291 -16.450 1.00 91.75 71 LEU A CA 1
ATOM 561 C C . LEU A 1 71 ? 19.468 0.935 -16.549 1.00 91.75 71 LEU A C 1
ATOM 563 O O . LEU A 1 71 ? 20.251 1.327 -15.688 1.00 91.75 71 LEU A O 1
ATOM 567 N N . ALA A 1 72 ? 19.899 0.284 -17.633 1.00 91.44 72 ALA A N 1
ATOM 568 C CA .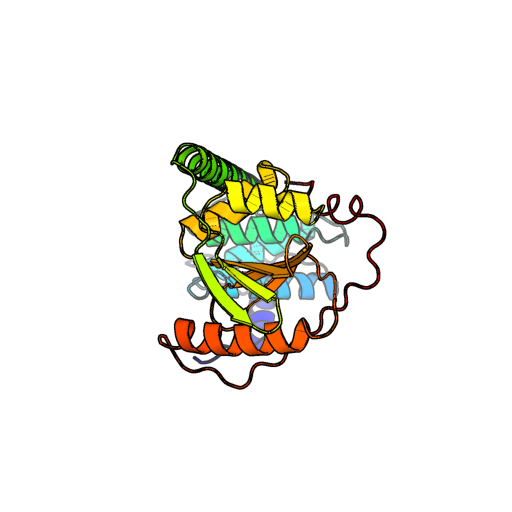 ALA A 1 72 ? 21.308 -0.033 -17.858 1.00 91.44 72 ALA A CA 1
ATOM 569 C C . ALA A 1 72 ? 22.180 1.232 -17.923 1.00 91.44 72 ALA A C 1
ATOM 571 O O . ALA A 1 72 ? 23.211 1.317 -17.257 1.00 91.44 72 ALA A O 1
ATOM 572 N N . LEU A 1 73 ? 21.749 2.249 -18.679 1.00 91.06 73 LEU A N 1
ATOM 573 C CA . LEU A 1 73 ? 22.448 3.536 -18.766 1.00 91.06 73 LEU A CA 1
ATOM 574 C C . LEU A 1 73 ? 22.481 4.273 -17.424 1.00 91.06 73 LEU A C 1
ATOM 576 O O . LEU A 1 73 ? 23.463 4.949 -17.120 1.00 91.06 73 LEU A O 1
ATOM 580 N N . PHE A 1 74 ? 21.425 4.154 -16.623 1.00 90.69 74 PHE A N 1
ATOM 581 C CA . PHE A 1 74 ? 21.378 4.723 -15.282 1.00 90.69 74 PHE A CA 1
ATOM 582 C C . PHE A 1 74 ? 22.391 4.063 -14.344 1.00 90.69 74 PHE A C 1
ATOM 584 O O . PHE A 1 74 ? 23.186 4.771 -13.727 1.00 90.69 74 PHE A O 1
ATOM 591 N N . ILE A 1 75 ? 22.438 2.726 -14.319 1.00 87.31 75 ILE A N 1
ATOM 592 C CA . ILE A 1 75 ? 23.416 1.958 -13.533 1.00 87.31 75 ILE A CA 1
ATOM 593 C C . ILE A 1 75 ? 24.850 2.314 -13.956 1.00 87.31 75 ILE A C 1
ATOM 595 O O . ILE A 1 75 ? 25.706 2.538 -13.102 1.00 87.31 75 ILE A O 1
ATOM 599 N N . ILE A 1 76 ? 25.115 2.435 -15.264 1.00 87.50 76 ILE A N 1
ATOM 600 C CA . ILE A 1 76 ? 26.427 2.864 -15.779 1.00 87.50 76 ILE A CA 1
ATOM 601 C C . ILE A 1 76 ? 26.796 4.256 -15.257 1.00 87.50 76 ILE A C 1
ATOM 603 O O . ILE A 1 76 ? 27.888 4.437 -14.722 1.00 87.50 76 ILE A O 1
ATOM 607 N N . ARG A 1 77 ? 25.900 5.240 -15.415 1.00 86.44 77 ARG A N 1
ATOM 608 C CA . ARG A 1 77 ? 26.168 6.645 -15.062 1.00 86.44 77 ARG A CA 1
ATOM 609 C C . ARG A 1 77 ? 26.351 6.866 -13.569 1.00 86.44 77 ARG A C 1
ATOM 611 O O . ARG A 1 77 ? 27.111 7.750 -13.190 1.00 86.44 77 ARG A O 1
ATOM 618 N N . ARG A 1 78 ? 25.657 6.099 -12.726 1.00 80.44 78 ARG A N 1
ATOM 619 C CA . ARG A 1 78 ? 25.788 6.219 -11.270 1.00 80.44 78 ARG A CA 1
ATOM 620 C C . ARG A 1 78 ? 27.144 5.730 -10.765 1.00 80.44 78 ARG A C 1
ATOM 622 O O . ARG A 1 78 ? 27.607 6.248 -9.756 1.00 80.44 78 ARG A O 1
ATOM 629 N N . GLY A 1 79 ? 27.798 4.801 -11.465 1.00 66.69 79 GLY A N 1
ATOM 630 C CA . GLY A 1 79 ? 29.208 4.437 -11.265 1.00 66.69 79 GLY A CA 1
ATOM 631 C C . GLY A 1 79 ? 29.566 3.744 -9.940 1.00 66.69 79 GLY A C 1
ATOM 632 O O . GLY A 1 79 ? 30.592 3.067 -9.897 1.00 66.69 79 GLY A O 1
ATOM 633 N N . ARG A 1 80 ? 28.735 3.867 -8.898 1.00 58.00 80 ARG A N 1
ATOM 634 C CA . ARG A 1 80 ? 28.929 3.308 -7.553 1.00 58.00 80 ARG A CA 1
ATOM 635 C C . ARG A 1 80 ? 28.268 1.941 -7.403 1.00 58.00 80 ARG A C 1
ATOM 637 O O . ARG A 1 80 ? 27.247 1.669 -8.030 1.00 58.00 80 ARG A O 1
ATOM 644 N N . ASP A 1 81 ? 28.860 1.113 -6.548 1.00 56.62 81 ASP A N 1
ATOM 645 C CA . ASP A 1 81 ? 28.277 -0.159 -6.110 1.00 56.62 81 ASP A CA 1
ATOM 646 C C . ASP A 1 81 ? 27.293 0.031 -4.933 1.00 56.62 81 ASP A C 1
ATOM 648 O O . ASP A 1 81 ? 26.622 -0.918 -4.530 1.00 56.62 81 ASP A O 1
ATOM 652 N N . ASP A 1 82 ? 27.146 1.272 -4.448 1.00 53.53 82 ASP A N 1
ATOM 653 C CA . ASP A 1 82 ? 26.097 1.690 -3.518 1.00 53.53 82 ASP A CA 1
ATOM 654 C C . ASP A 1 82 ? 24.775 1.771 -4.285 1.00 53.53 82 ASP A C 1
ATOM 656 O O . ASP A 1 82 ? 24.458 2.744 -4.978 1.00 53.53 82 ASP A O 1
ATOM 660 N N . TYR A 1 83 ? 24.030 0.675 -4.231 1.00 61.28 83 TYR A N 1
ATOM 661 C CA . TYR A 1 83 ? 22.677 0.612 -4.747 1.00 61.28 83 TYR A CA 1
ATOM 662 C C . TYR A 1 83 ? 21.791 1.565 -3.937 1.00 61.28 83 TYR A C 1
ATOM 664 O O . TYR A 1 83 ? 21.803 1.508 -2.714 1.00 61.28 83 TYR A O 1
ATOM 672 N N . PHE A 1 84 ? 21.003 2.394 -4.626 1.00 70.31 84 PHE A N 1
ATOM 673 C CA . PHE A 1 84 ? 19.868 3.129 -4.055 1.00 70.31 84 PHE A CA 1
ATOM 674 C C . PHE A 1 84 ? 18.588 2.438 -4.535 1.00 70.31 84 PHE A C 1
ATOM 676 O O . PHE A 1 84 ? 18.073 2.799 -5.602 1.00 70.31 84 PHE A O 1
ATOM 683 N N . PRO A 1 85 ? 18.124 1.370 -3.853 1.00 81.69 85 PRO A N 1
ATOM 684 C CA . PRO A 1 85 ? 16.917 0.651 -4.239 1.00 81.69 85 PRO A CA 1
ATOM 685 C C . PRO A 1 85 ? 15.727 1.586 -4.438 1.00 81.69 85 PRO A C 1
ATOM 687 O O . PRO A 1 85 ? 14.957 1.383 -5.368 1.00 81.69 85 PRO A O 1
ATOM 690 N N . GLU A 1 86 ? 15.630 2.642 -3.635 1.00 85.25 86 GLU A N 1
ATOM 691 C CA . GLU A 1 86 ? 14.518 3.588 -3.619 1.00 85.25 86 GLU A CA 1
ATOM 692 C C . GLU A 1 86 ? 14.405 4.339 -4.947 1.00 85.25 86 GLU A C 1
ATOM 694 O O . GLU A 1 86 ? 13.337 4.371 -5.538 1.00 85.25 86 GLU A O 1
ATOM 699 N N . GLU A 1 87 ? 15.507 4.871 -5.490 1.00 88.12 87 GLU A N 1
ATOM 700 C CA . GLU A 1 87 ? 15.467 5.577 -6.783 1.00 88.12 87 GLU A CA 1
ATOM 701 C C . GLU A 1 87 ? 15.061 4.652 -7.936 1.00 88.12 87 GLU A C 1
ATOM 703 O O . GLU A 1 87 ? 14.395 5.076 -8.883 1.00 88.12 87 GLU A O 1
ATOM 708 N N . ILE A 1 88 ? 15.472 3.383 -7.880 1.00 90.88 88 ILE A N 1
ATOM 709 C CA . ILE A 1 88 ? 15.083 2.411 -8.900 1.00 90.88 88 ILE A CA 1
ATOM 710 C C . ILE A 1 88 ? 13.609 2.050 -8.746 1.00 90.88 88 ILE A C 1
ATOM 712 O O . ILE A 1 88 ? 12.897 2.050 -9.746 1.00 90.88 88 ILE A O 1
ATOM 716 N N . VAL A 1 89 ? 13.138 1.815 -7.521 1.00 90.62 89 VAL A N 1
ATOM 717 C CA . VAL A 1 89 ? 11.718 1.588 -7.224 1.00 90.62 89 VAL A CA 1
ATOM 718 C C . VAL A 1 89 ? 10.871 2.762 -7.708 1.00 90.62 89 VAL A C 1
ATOM 720 O O . VAL A 1 89 ? 9.918 2.533 -8.449 1.00 90.62 89 VAL A O 1
ATOM 723 N N . ASP A 1 90 ? 11.247 3.995 -7.367 1.00 92.19 90 ASP A N 1
ATOM 724 C CA . ASP A 1 90 ? 10.541 5.216 -7.763 1.00 92.19 90 ASP A CA 1
ATOM 725 C C . ASP A 1 90 ? 10.483 5.343 -9.294 1.00 92.19 90 ASP A C 1
ATOM 727 O O . ASP A 1 90 ? 9.433 5.624 -9.873 1.00 92.19 90 ASP A O 1
ATOM 731 N N . GLY A 1 91 ? 11.604 5.084 -9.977 1.00 93.12 91 GLY A N 1
ATOM 732 C CA . GLY A 1 91 ? 11.682 5.177 -11.435 1.00 93.12 91 GLY A CA 1
ATOM 733 C C . GLY A 1 91 ? 10.880 4.093 -12.152 1.00 93.12 91 GLY A C 1
ATOM 734 O O . GLY A 1 91 ? 10.216 4.377 -13.149 1.00 93.12 91 GLY A O 1
ATOM 735 N N . LEU A 1 92 ? 10.913 2.859 -11.644 1.00 94.06 92 LEU A N 1
ATOM 736 C CA . LEU A 1 92 ? 10.096 1.767 -12.171 1.00 94.06 92 LEU A CA 1
ATOM 737 C C . LEU A 1 92 ? 8.608 2.022 -11.939 1.00 94.06 92 LEU A C 1
ATOM 739 O O . LEU A 1 92 ? 7.824 1.842 -12.868 1.00 94.06 92 LEU A O 1
ATOM 743 N N . ALA A 1 93 ? 8.238 2.497 -10.748 1.00 91.19 93 ALA A N 1
ATOM 744 C CA . ALA A 1 93 ? 6.865 2.851 -10.421 1.00 91.19 93 ALA A CA 1
ATOM 745 C C . ALA A 1 93 ? 6.341 3.960 -11.343 1.00 91.19 93 ALA A C 1
ATOM 747 O O . ALA A 1 93 ? 5.223 3.844 -11.837 1.00 91.19 93 ALA A O 1
ATOM 748 N N . TRP A 1 94 ? 7.158 4.982 -11.637 1.00 94.81 94 TRP A N 1
ATOM 749 C CA . TRP A 1 94 ? 6.805 6.034 -12.593 1.00 94.81 94 TRP A CA 1
ATOM 750 C C . TRP A 1 94 ? 6.540 5.476 -13.992 1.00 94.81 94 TRP A C 1
ATOM 752 O O . TRP A 1 94 ? 5.517 5.779 -14.596 1.00 94.81 94 TRP A O 1
ATOM 762 N N . PHE A 1 95 ? 7.436 4.639 -14.518 1.00 95.12 95 PHE A N 1
ATOM 763 C CA . PHE A 1 95 ? 7.229 4.035 -15.836 1.00 95.12 95 PHE A CA 1
ATOM 764 C C . PHE A 1 95 ? 6.037 3.078 -15.870 1.00 95.12 95 PHE A C 1
ATOM 766 O O . PHE A 1 95 ? 5.398 2.945 -16.909 1.00 95.12 95 PHE A O 1
ATOM 773 N N . ALA A 1 96 ? 5.724 2.426 -14.752 1.00 92.62 96 ALA A N 1
ATOM 774 C CA . ALA A 1 96 ? 4.543 1.587 -14.643 1.00 92.62 96 ALA A CA 1
ATOM 775 C C . ALA A 1 96 ? 3.242 2.405 -14.651 1.00 92.62 96 ALA A C 1
ATOM 777 O O . ALA A 1 96 ? 2.273 1.976 -15.274 1.00 92.62 96 ALA A O 1
ATOM 778 N N . SER A 1 97 ? 3.210 3.574 -14.000 1.00 92.00 97 SER A N 1
ATOM 779 C CA . SER A 1 97 ? 2.032 4.455 -13.991 1.00 92.00 97 SER A CA 1
ATOM 780 C C . SER A 1 97 ? 1.904 5.342 -15.232 1.00 92.00 97 SER A C 1
ATOM 782 O O . SER A 1 97 ? 0.790 5.728 -15.571 1.00 92.00 97 SER A O 1
ATOM 784 N N . HIS A 1 98 ? 3.013 5.628 -15.916 1.00 93.62 98 HIS A N 1
ATOM 785 C CA . HIS A 1 98 ? 3.092 6.516 -17.081 1.00 93.62 98 HIS A CA 1
ATOM 786 C C . HIS A 1 98 ? 3.841 5.831 -18.242 1.00 93.62 98 HIS A C 1
ATOM 788 O O . HIS A 1 98 ? 4.956 6.250 -18.603 1.00 93.62 98 HIS A O 1
ATOM 794 N N . PRO A 1 99 ? 3.291 4.741 -18.814 1.00 91.75 99 PRO A N 1
ATOM 795 C CA . PRO A 1 99 ? 3.968 3.935 -19.833 1.00 91.75 99 PRO A CA 1
ATOM 796 C C . PRO A 1 99 ? 4.337 4.734 -21.092 1.00 91.75 99 PRO A C 1
ATOM 798 O O . PRO A 1 99 ? 5.378 4.492 -21.704 1.00 91.75 99 PRO A O 1
ATOM 801 N N . GLU A 1 100 ? 3.574 5.774 -21.432 1.00 92.44 100 GLU A N 1
ATOM 802 C CA . GLU A 1 100 ? 3.870 6.699 -22.528 1.00 92.44 100 GLU A CA 1
ATOM 803 C C . GLU A 1 100 ? 5.221 7.418 -22.366 1.00 92.44 100 GLU A C 1
ATOM 805 O O . GLU A 1 100 ? 5.838 7.845 -23.344 1.00 92.44 100 GLU A O 1
ATOM 810 N N . THR A 1 101 ? 5.740 7.517 -21.139 1.00 93.38 101 THR A N 1
ATOM 811 C CA . THR A 1 101 ? 7.044 8.135 -20.873 1.00 93.38 101 THR A CA 1
ATOM 812 C C . THR A 1 101 ? 8.220 7.192 -21.149 1.00 93.38 101 THR A C 1
ATOM 814 O O . THR A 1 101 ? 9.348 7.669 -21.335 1.00 93.38 101 THR A O 1
ATOM 817 N N . ILE A 1 102 ? 7.986 5.877 -21.263 1.00 91.31 102 ILE A N 1
ATOM 818 C CA . ILE A 1 102 ? 9.015 4.866 -21.558 1.00 91.31 102 ILE A CA 1
ATOM 819 C C . ILE A 1 102 ? 9.612 5.082 -22.955 1.00 91.31 102 ILE A C 1
ATOM 821 O O . ILE A 1 102 ? 10.831 5.045 -23.128 1.00 91.31 102 ILE A O 1
ATOM 825 N N . SER A 1 103 ? 8.784 5.354 -23.960 1.00 86.31 103 SER A N 1
ATOM 826 C CA . SER A 1 103 ? 9.238 5.605 -25.336 1.00 86.31 103 SER A CA 1
ATOM 827 C C . SER A 1 103 ? 9.775 7.030 -25.548 1.00 86.31 103 SER A C 1
ATOM 829 O O . SER A 1 103 ? 10.408 7.320 -26.564 1.00 86.31 103 SER A O 1
ATOM 831 N N . SER A 1 104 ? 9.590 7.922 -24.571 1.00 89.62 104 SER A N 1
ATOM 832 C CA . SER A 1 104 ? 10.044 9.314 -24.636 1.00 89.62 104 SER A CA 1
ATOM 833 C C . SER A 1 104 ? 11.558 9.482 -24.398 1.00 89.62 104 SER A C 1
ATOM 835 O O . SER A 1 104 ? 12.283 8.557 -24.009 1.00 89.62 104 SER A O 1
ATOM 837 N N . LYS A 1 105 ? 12.053 10.721 -24.554 1.00 88.81 105 LYS A N 1
ATOM 838 C CA . LYS A 1 105 ? 13.433 11.114 -24.203 1.00 88.81 105 LYS A CA 1
ATOM 839 C C . LYS A 1 105 ? 13.695 11.179 -22.689 1.00 88.81 105 LYS A C 1
ATOM 841 O O . LYS A 1 105 ? 14.835 11.426 -22.295 1.00 88.81 105 LYS A O 1
ATOM 846 N N . LEU A 1 106 ? 12.686 10.946 -21.845 1.00 91.56 106 LEU A N 1
ATOM 847 C CA . LEU A 1 106 ? 12.827 10.955 -20.390 1.00 91.56 106 LEU A CA 1
ATOM 848 C C . LEU A 1 106 ? 13.859 9.911 -19.940 1.00 91.56 106 LEU A C 1
ATOM 850 O O . LEU A 1 106 ? 13.742 8.721 -20.237 1.00 91.56 106 LEU A O 1
ATOM 854 N N . GLY A 1 107 ? 14.902 10.355 -19.243 1.00 91.94 107 GLY A N 1
ATOM 855 C CA . GLY A 1 107 ? 15.899 9.461 -18.660 1.00 91.94 107 GLY A CA 1
ATOM 856 C C . GLY A 1 107 ? 15.379 8.784 -17.393 1.00 91.94 107 GLY A C 1
ATOM 857 O O . GLY A 1 107 ? 14.501 9.312 -16.717 1.00 91.94 107 GLY A O 1
ATOM 858 N N . PHE A 1 108 ? 15.976 7.649 -17.024 1.00 93.12 108 PHE A N 1
ATOM 859 C CA . PHE A 1 108 ? 15.586 6.917 -15.815 1.00 93.12 108 PHE A CA 1
ATOM 860 C C . PHE A 1 108 ? 15.714 7.765 -14.538 1.00 93.12 108 PHE A C 1
ATOM 862 O O . PHE A 1 108 ? 14.811 7.770 -13.718 1.00 93.12 108 PHE A O 1
ATOM 869 N N . GLY A 1 109 ? 16.797 8.537 -14.383 1.00 91.12 109 GLY A N 1
ATOM 870 C CA . GLY A 1 109 ? 16.978 9.390 -13.199 1.00 91.12 109 GLY A CA 1
ATOM 871 C C . GLY A 1 109 ? 15.911 10.485 -13.067 1.00 91.12 109 GLY A C 1
ATOM 872 O O . GLY A 1 109 ? 15.511 10.827 -11.960 1.00 91.12 109 GLY A O 1
ATOM 873 N N . SER A 1 110 ? 15.407 11.006 -14.191 1.00 94.31 110 SER A N 1
ATOM 874 C CA . SER A 1 110 ? 14.285 11.950 -14.186 1.00 94.31 110 SER A CA 1
ATOM 875 C C . SER A 1 110 ? 12.975 11.256 -13.815 1.00 94.31 110 SER A C 1
ATOM 877 O O . SER A 1 110 ? 12.232 11.795 -13.005 1.00 94.31 110 SER A O 1
ATOM 879 N N . ALA A 1 111 ? 12.724 10.054 -14.346 1.00 94.62 111 ALA A N 1
ATOM 880 C CA . ALA A 1 111 ? 11.578 9.234 -13.951 1.00 94.62 111 ALA A CA 1
ATOM 881 C C . ALA A 1 111 ? 11.609 8.892 -12.453 1.00 94.62 111 ALA A C 1
ATOM 883 O O . ALA A 1 111 ? 10.594 9.016 -11.787 1.00 94.62 111 ALA A O 1
ATOM 884 N N . ALA A 1 112 ? 12.780 8.559 -11.901 1.00 93.19 112 ALA A N 1
ATOM 885 C CA . ALA A 1 112 ? 12.956 8.312 -10.470 1.00 93.19 112 ALA A CA 1
ATOM 886 C C . ALA A 1 112 ? 12.590 9.529 -9.614 1.00 93.19 112 ALA A C 1
ATOM 888 O O . ALA A 1 112 ? 11.875 9.402 -8.625 1.00 93.19 112 ALA A O 1
ATOM 889 N N . ARG A 1 113 ? 13.027 10.729 -10.011 1.00 93.75 113 ARG A N 1
ATOM 890 C CA . ARG A 1 113 ? 12.654 11.959 -9.302 1.00 93.75 113 ARG A CA 1
ATOM 891 C C . ARG A 1 113 ? 11.147 12.208 -9.348 1.00 93.75 113 ARG A C 1
ATOM 893 O O . ARG A 1 113 ? 10.557 12.489 -8.315 1.00 93.75 113 ARG A O 1
ATOM 900 N N . LEU A 1 114 ? 10.540 12.079 -10.526 1.00 94.88 114 LEU A N 1
ATOM 901 C CA . LEU A 1 114 ? 9.100 12.275 -10.699 1.00 94.88 114 LEU A CA 1
ATOM 902 C C . LEU A 1 114 ? 8.289 11.236 -9.915 1.00 94.88 114 LEU A C 1
ATOM 904 O O . LEU A 1 114 ? 7.340 11.602 -9.230 1.00 94.88 114 LEU A O 1
ATOM 908 N N . GLY A 1 115 ? 8.707 9.968 -9.944 1.00 93.06 115 GLY A N 1
ATOM 909 C CA . GLY A 1 115 ? 8.108 8.894 -9.154 1.00 93.06 115 GLY A CA 1
ATOM 910 C C . GLY A 1 115 ? 8.172 9.168 -7.656 1.00 93.06 115 GLY A C 1
ATOM 911 O O . GLY A 1 115 ? 7.174 8.993 -6.960 1.00 93.06 115 GLY A O 1
ATOM 912 N N . ARG A 1 116 ? 9.301 9.690 -7.165 1.00 93.06 116 ARG A N 1
ATOM 913 C CA . ARG A 1 116 ? 9.443 10.116 -5.770 1.00 93.06 116 ARG A CA 1
ATOM 914 C C . ARG A 1 116 ? 8.512 11.269 -5.418 1.00 93.06 116 ARG A C 1
ATOM 916 O O . ARG A 1 116 ? 7.828 11.212 -4.399 1.00 93.06 116 ARG A O 1
ATOM 923 N N . ASP A 1 117 ? 8.492 12.312 -6.241 1.00 93.44 117 ASP A N 1
ATOM 924 C CA . ASP A 1 117 ? 7.649 13.486 -6.012 1.00 93.44 117 ASP A CA 1
ATOM 925 C C . ASP A 1 117 ? 6.166 13.084 -5.986 1.00 93.44 117 ASP A C 1
ATOM 927 O O . ASP A 1 117 ? 5.414 13.507 -5.105 1.00 93.44 117 ASP A O 1
ATOM 931 N N . GLU A 1 118 ? 5.760 12.195 -6.893 1.00 91.62 118 GLU A N 1
ATOM 932 C CA . GLU A 1 118 ? 4.417 11.626 -6.924 1.00 91.62 118 GLU A CA 1
ATOM 933 C C . GLU A 1 118 ? 4.132 10.761 -5.688 1.00 91.62 118 GLU A C 1
ATOM 935 O O . GLU A 1 118 ? 3.068 10.885 -5.080 1.00 91.62 118 GLU A O 1
ATOM 940 N N . HIS A 1 119 ? 5.077 9.920 -5.262 1.00 88.50 119 HIS A N 1
ATOM 941 C CA . HIS A 1 119 ? 4.938 9.111 -4.053 1.00 88.50 119 HIS A CA 1
ATOM 942 C C . HIS A 1 119 ? 4.722 9.988 -2.811 1.00 88.50 119 HIS A C 1
ATOM 944 O O . HIS A 1 119 ? 3.759 9.785 -2.067 1.00 88.50 119 HIS A O 1
ATOM 950 N N . ILE A 1 120 ? 5.548 11.023 -2.636 1.00 89.19 120 ILE A N 1
ATOM 951 C CA . ILE A 1 120 ? 5.414 12.010 -1.556 1.00 89.19 120 ILE A CA 1
ATOM 952 C C . ILE A 1 120 ? 4.062 12.724 -1.644 1.00 89.19 120 ILE A C 1
ATOM 954 O O . ILE A 1 120 ? 3.391 12.914 -0.626 1.00 89.19 120 ILE A O 1
ATOM 958 N N . HIS A 1 121 ? 3.630 13.109 -2.847 1.00 91.50 121 HIS A N 1
ATOM 959 C CA . HIS A 1 121 ? 2.327 13.736 -3.046 1.00 91.50 121 HIS A CA 1
ATOM 960 C C . HIS A 1 121 ? 1.188 12.818 -2.588 1.00 91.50 121 HIS A C 1
ATOM 962 O O . HIS A 1 121 ? 0.363 13.232 -1.772 1.00 91.50 121 HIS A O 1
ATOM 968 N N . ARG A 1 122 ? 1.187 11.550 -3.019 1.00 88.75 122 ARG A N 1
ATOM 969 C CA . ARG A 1 122 ? 0.184 10.551 -2.614 1.00 88.75 122 ARG A CA 1
ATOM 970 C C . ARG A 1 122 ? 0.173 10.335 -1.097 1.00 88.75 122 ARG A C 1
ATOM 972 O O . ARG A 1 122 ? -0.901 10.227 -0.504 1.00 88.75 122 ARG A O 1
ATOM 979 N N . LEU A 1 123 ? 1.339 10.302 -0.446 1.00 87.00 123 LEU A N 1
ATOM 980 C CA . LEU A 1 123 ? 1.440 10.186 1.015 1.00 87.00 123 LEU A CA 1
ATOM 981 C C . LEU A 1 123 ? 0.816 11.394 1.724 1.00 87.00 123 LEU A C 1
ATOM 983 O O . LEU A 1 123 ? 0.020 11.225 2.651 1.00 87.00 123 LEU A O 1
ATOM 987 N N . ARG A 1 124 ? 1.099 12.611 1.246 1.00 90.44 124 ARG A N 1
ATOM 988 C CA . ARG A 1 124 ? 0.505 13.848 1.779 1.00 90.44 124 ARG A CA 1
ATOM 989 C C . ARG A 1 124 ? -1.005 13.895 1.580 1.00 90.44 124 ARG A C 1
ATOM 991 O O . ARG A 1 124 ? -1.726 14.294 2.493 1.00 90.44 124 ARG A O 1
ATOM 998 N N . GLU A 1 125 ? -1.500 13.480 0.419 1.00 91.50 125 GLU A N 1
ATOM 999 C CA . GLU A 1 125 ? -2.938 13.399 0.158 1.00 91.50 125 GLU A CA 1
ATOM 1000 C C . GLU A 1 125 ? -3.624 12.379 1.063 1.00 91.50 125 GLU A C 1
ATOM 1002 O O . GLU A 1 125 ? -4.668 12.680 1.644 1.00 91.50 125 GLU A O 1
ATOM 1007 N N . LYS A 1 126 ? -3.010 11.207 1.259 1.00 87.44 126 LYS A N 1
ATOM 1008 C CA . LYS A 1 126 ? -3.507 10.188 2.187 1.00 87.44 126 LYS A CA 1
ATOM 1009 C C . LYS A 1 126 ? -3.559 10.713 3.622 1.00 87.44 126 LYS A C 1
ATOM 1011 O O . LYS A 1 126 ? -4.577 10.535 4.286 1.00 87.44 126 LYS A O 1
ATOM 1016 N N . ALA A 1 127 ? -2.510 11.394 4.085 1.00 87.94 127 ALA A N 1
ATOM 1017 C CA . ALA A 1 127 ? -2.476 12.008 5.411 1.00 87.94 127 ALA A CA 1
ATOM 1018 C C . ALA A 1 127 ? -3.547 13.103 5.562 1.00 87.94 127 ALA A C 1
ATOM 1020 O O . ALA A 1 127 ? -4.260 13.145 6.565 1.00 87.94 127 ALA A O 1
ATOM 1021 N N . ARG A 1 128 ? -3.726 13.950 4.539 1.00 92.00 128 ARG A N 1
ATOM 1022 C CA . ARG A 1 128 ? -4.780 14.973 4.516 1.00 92.00 128 ARG A CA 1
ATOM 1023 C C . ARG A 1 128 ? -6.167 14.341 4.596 1.00 92.00 128 ARG A C 1
ATOM 1025 O O . ARG A 1 128 ? -6.979 14.773 5.407 1.00 92.00 128 ARG A O 1
ATOM 1032 N N . ARG A 1 129 ? -6.431 13.304 3.795 1.00 92.12 129 ARG A N 1
ATOM 1033 C CA . ARG A 1 129 ? -7.699 12.563 3.816 1.00 92.12 129 ARG A CA 1
ATOM 1034 C C . ARG A 1 129 ? -7.957 11.947 5.187 1.00 92.12 129 ARG A C 1
ATOM 1036 O O . ARG A 1 129 ? -9.051 12.112 5.718 1.00 92.12 129 ARG A O 1
ATOM 1043 N N . ALA A 1 130 ? -6.952 11.284 5.756 1.00 90.44 130 ALA A N 1
ATOM 1044 C CA . ALA A 1 130 ? -7.037 10.676 7.077 1.00 90.44 130 ALA A CA 1
ATOM 1045 C C . ALA A 1 130 ? -7.428 11.703 8.140 1.00 90.44 130 ALA A C 1
ATOM 1047 O O . ALA A 1 130 ? -8.367 11.492 8.904 1.00 90.44 130 ALA A O 1
ATOM 1048 N N . TRP A 1 131 ? -6.768 12.859 8.121 1.00 94.38 131 TRP A N 1
ATOM 1049 C CA . TRP A 1 131 ? -7.056 13.942 9.045 1.00 94.38 131 TRP A CA 1
ATOM 1050 C C . TRP A 1 131 ? -8.450 14.546 8.859 1.00 94.38 131 TRP A C 1
ATOM 1052 O O . TRP A 1 131 ? -9.132 14.833 9.843 1.00 94.38 131 TRP A O 1
ATOM 1062 N N . THR A 1 132 ? -8.896 14.724 7.614 1.00 94.69 132 THR A N 1
ATOM 1063 C CA . THR A 1 132 ? -10.237 15.240 7.314 1.00 94.69 132 THR A CA 1
ATOM 1064 C C . THR A 1 132 ? -11.328 14.303 7.828 1.00 94.69 132 THR A C 1
ATOM 1066 O O . THR A 1 132 ? -12.244 14.779 8.494 1.00 94.69 132 THR A O 1
ATOM 1069 N N . VAL A 1 133 ? -11.217 12.994 7.567 1.00 93.31 133 VAL A N 1
ATOM 1070 C CA . VAL A 1 133 ? -12.180 11.989 8.059 1.00 93.31 133 VAL A CA 1
ATOM 1071 C C . VAL A 1 133 ? -12.177 11.955 9.583 1.00 93.31 133 VAL A C 1
ATOM 1073 O O . VAL A 1 133 ? -13.222 12.124 10.201 1.00 93.31 133 VAL A O 1
ATOM 1076 N N . PHE A 1 134 ? -10.995 11.856 10.195 1.00 93.69 134 PHE A N 1
ATOM 1077 C CA . PHE A 1 134 ? -10.857 11.850 11.649 1.00 93.69 134 PHE A CA 1
ATOM 1078 C C . PHE A 1 134 ? -11.514 13.075 12.298 1.00 93.69 134 PHE A C 1
ATOM 1080 O O . PHE A 1 134 ? -12.274 12.944 13.250 1.00 93.69 134 PHE A O 1
ATOM 1087 N N . ARG A 1 135 ? -11.272 14.281 11.767 1.00 95.38 135 ARG A N 1
ATOM 1088 C CA . ARG A 1 135 ? -11.889 15.512 12.285 1.00 95.38 135 ARG A CA 1
ATOM 1089 C C . ARG A 1 135 ? -13.396 15.578 12.075 1.00 95.38 135 ARG A C 1
ATOM 1091 O O . ARG A 1 135 ? -14.064 16.217 12.884 1.00 95.38 135 ARG A O 1
ATOM 1098 N N . ALA A 1 136 ? -13.908 15.024 10.980 1.00 93.06 136 ALA A N 1
ATOM 1099 C CA . ALA A 1 136 ? -15.341 14.982 10.729 1.00 93.06 136 ALA A CA 1
ATOM 1100 C C . ALA A 1 136 ? -16.030 14.081 11.761 1.00 93.06 136 ALA A C 1
ATOM 1102 O O . ALA A 1 136 ? -16.964 14.530 12.421 1.00 93.06 136 ALA A O 1
ATOM 1103 N N . ASP A 1 137 ? -15.493 12.880 11.975 1.00 92.19 137 ASP A N 1
ATOM 1104 C CA . ASP A 1 137 ? -16.059 11.902 12.905 1.00 92.19 137 ASP A CA 1
ATOM 1105 C C . ASP A 1 137 ? -15.933 12.360 14.360 1.00 92.19 137 ASP A C 1
ATOM 1107 O O . ASP A 1 137 ? -16.883 12.235 15.115 1.00 92.19 137 ASP A O 1
ATOM 1111 N N . MET A 1 138 ? -14.835 13.022 14.742 1.00 93.50 138 MET A N 1
ATOM 1112 C CA . MET A 1 138 ? -14.675 13.624 16.079 1.00 93.50 138 MET A CA 1
ATOM 1113 C C . MET A 1 138 ? -15.740 14.678 16.437 1.00 93.50 138 MET A C 1
ATOM 1115 O O . MET A 1 138 ? -15.825 15.086 17.591 1.00 93.50 138 MET A O 1
ATOM 1119 N N . ARG A 1 139 ? -16.510 15.187 15.466 1.00 92.75 139 ARG A N 1
ATOM 1120 C CA . ARG A 1 139 ? -17.615 16.134 15.714 1.00 92.75 139 ARG A CA 1
ATOM 1121 C C . ARG A 1 139 ? -18.957 15.440 15.911 1.00 92.75 139 ARG A C 1
ATOM 1123 O O . ARG A 1 139 ? -19.914 16.097 16.320 1.00 92.75 139 ARG A O 1
ATOM 1130 N N . VAL A 1 140 ? -19.048 14.162 15.564 1.00 90.56 140 VAL A N 1
ATOM 1131 C CA . VAL A 1 140 ? -20.236 13.353 15.811 1.00 90.56 140 VAL A CA 1
ATOM 1132 C C . VAL A 1 140 ? -20.297 13.067 17.317 1.00 90.56 140 VAL A C 1
ATOM 1134 O O . VAL A 1 140 ? -19.250 12.886 17.941 1.00 90.56 140 VAL A O 1
ATOM 1137 N N . PRO A 1 141 ? -21.490 13.070 17.940 1.00 91.69 141 PRO A N 1
ATOM 1138 C CA . PRO A 1 141 ? -21.622 12.659 19.331 1.00 91.69 141 PRO A CA 1
ATOM 1139 C C . PRO A 1 141 ? -21.036 11.263 19.538 1.00 91.69 141 PRO A C 1
ATOM 1141 O O . PRO A 1 141 ? -21.353 10.352 18.775 1.00 91.69 141 PRO A O 1
ATOM 1144 N N . GLU A 1 142 ? -20.206 11.105 20.568 1.00 91.50 142 GLU A N 1
ATOM 1145 C CA . GLU A 1 142 ? -19.564 9.832 20.893 1.00 91.50 142 GLU A CA 1
ATOM 1146 C C . GLU A 1 142 ? -20.633 8.781 21.257 1.00 91.50 142 GLU A C 1
ATOM 1148 O O . GLU A 1 142 ? -21.309 8.926 22.282 1.00 91.50 142 GLU A O 1
ATOM 1153 N N . PRO A 1 143 ? -20.838 7.737 20.428 1.00 89.25 143 PRO A N 1
ATOM 1154 C CA . PRO A 1 143 ? -21.714 6.628 20.779 1.00 89.25 143 PRO A CA 1
ATOM 1155 C C . PRO A 1 143 ? -21.049 5.759 21.848 1.00 89.25 143 PRO A C 1
ATOM 1157 O O . PRO A 1 143 ? -19.830 5.737 21.958 1.00 89.25 143 PRO A O 1
ATOM 1160 N N . ALA A 1 144 ? -21.824 4.967 22.589 1.00 86.50 144 ALA A N 1
ATOM 1161 C CA . ALA A 1 144 ? -21.235 3.960 23.469 1.00 86.50 144 ALA A CA 1
ATOM 1162 C C . ALA A 1 144 ? -20.453 2.899 22.654 1.00 86.50 144 ALA A C 1
ATOM 1164 O O . ALA A 1 144 ? -20.878 2.552 21.545 1.00 86.50 144 ALA A O 1
ATOM 1165 N N . PRO A 1 145 ? -19.343 2.344 23.182 1.00 86.19 145 PRO A N 1
ATOM 1166 C CA . PRO A 1 145 ? -18.685 1.188 22.579 1.00 86.19 145 PRO A CA 1
ATOM 1167 C C . PRO A 1 145 ? -19.646 0.002 22.442 1.00 86.19 145 PRO A C 1
ATOM 1169 O O . PRO A 1 145 ? -20.483 -0.236 23.315 1.00 86.19 145 PRO A O 1
ATOM 1172 N N . VAL A 1 146 ? -19.502 -0.772 21.366 1.00 89.81 146 VAL A N 1
ATOM 1173 C CA . VAL A 1 146 ? -20.319 -1.974 21.154 1.00 89.81 146 VAL A CA 1
ATOM 1174 C C . VAL A 1 146 ? -19.681 -3.131 21.906 1.00 89.81 146 VAL A C 1
ATOM 1176 O O . VAL A 1 146 ? -18.575 -3.542 21.571 1.00 89.81 146 VAL A O 1
ATOM 1179 N N . VAL A 1 147 ? -20.369 -3.667 22.910 1.00 91.56 147 VAL A N 1
ATOM 1180 C CA . VAL A 1 147 ? -19.894 -4.833 23.666 1.00 91.56 147 VAL A CA 1
ATOM 1181 C C . VAL A 1 147 ? -20.281 -6.111 22.927 1.00 91.56 147 VAL A C 1
ATOM 1183 O O . VAL A 1 147 ? -21.456 -6.337 22.647 1.00 91.56 147 VAL A O 1
ATOM 1186 N N . TRP A 1 148 ? -19.289 -6.945 22.629 1.00 88.44 148 TRP A N 1
ATOM 1187 C CA . TRP A 1 148 ? -19.456 -8.201 21.893 1.00 88.44 148 TRP A CA 1
ATOM 1188 C C . TRP A 1 148 ? -19.546 -9.414 22.815 1.00 88.44 148 TRP A C 1
ATOM 1190 O O . TRP A 1 148 ? -20.363 -10.303 22.592 1.00 88.44 148 TRP A O 1
ATOM 1200 N N . ALA A 1 149 ? -18.704 -9.461 23.846 1.00 88.62 149 ALA A N 1
ATOM 1201 C CA . ALA A 1 149 ? -18.629 -10.596 24.755 1.00 88.62 149 ALA A CA 1
ATOM 1202 C C . ALA A 1 149 ? -18.264 -10.147 26.168 1.00 88.62 149 ALA A C 1
ATOM 1204 O O . ALA A 1 149 ? -17.516 -9.184 26.356 1.00 88.62 149 ALA A O 1
ATOM 1205 N N . HIS A 1 150 ? -18.765 -10.885 27.155 1.00 91.50 150 HIS A N 1
ATOM 1206 C CA . HIS A 1 150 ? -18.408 -10.717 28.555 1.00 91.50 150 HIS A CA 1
ATOM 1207 C C . HIS A 1 150 ? -18.315 -12.089 29.229 1.00 91.50 150 HIS A C 1
ATOM 1209 O O . HIS A 1 150 ? -19.301 -12.825 29.258 1.00 91.50 150 HIS A O 1
ATOM 1215 N N . ALA A 1 151 ? -17.142 -12.448 29.753 1.00 86.56 151 ALA A N 1
ATOM 1216 C CA . ALA A 1 151 ? -16.929 -13.715 30.452 1.00 86.56 151 ALA A CA 1
ATOM 1217 C C . ALA A 1 151 ? -15.716 -13.635 31.386 1.00 86.56 151 ALA A C 1
ATOM 1219 O O . ALA A 1 151 ? -14.718 -12.998 31.064 1.00 86.56 151 ALA A O 1
ATOM 1220 N N . GLY A 1 152 ? -15.792 -14.281 32.555 1.00 83.12 152 GLY A N 1
ATOM 1221 C CA . GLY A 1 152 ? -14.668 -14.334 33.502 1.00 83.12 152 GLY A CA 1
ATOM 1222 C C . GLY A 1 152 ? -14.193 -12.961 34.006 1.00 83.12 152 GLY A C 1
ATOM 1223 O O . GLY A 1 152 ? -13.026 -12.806 34.343 1.00 83.12 152 GLY A O 1
ATOM 1224 N N . GLY A 1 153 ? -15.070 -11.948 34.013 1.00 89.31 153 GLY A N 1
ATOM 1225 C CA . GLY A 1 153 ? -14.718 -10.562 34.348 1.00 89.31 153 GLY A CA 1
ATOM 1226 C C . GLY A 1 153 ? -14.052 -9.779 33.209 1.00 89.31 153 GLY A C 1
ATOM 1227 O O . GLY A 1 153 ? -13.787 -8.588 33.375 1.00 89.31 153 GLY A O 1
ATOM 1228 N N . PHE A 1 154 ? -13.826 -10.411 32.056 1.00 91.31 154 PHE A N 1
ATOM 1229 C CA . PHE A 1 154 ? -13.325 -9.767 30.851 1.00 91.31 154 PHE A CA 1
ATOM 1230 C C . PHE A 1 154 ? -14.461 -9.279 29.957 1.00 91.31 154 PHE A C 1
ATOM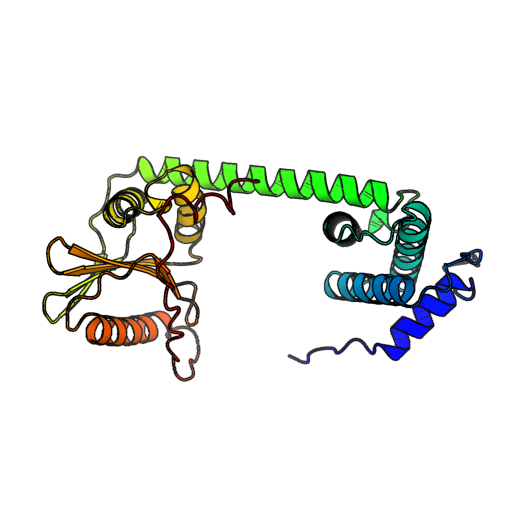 1232 O O . PHE A 1 154 ? -15.528 -9.890 29.898 1.00 91.31 154 PHE A O 1
ATOM 1239 N N . THR A 1 155 ? -14.221 -8.185 29.240 1.00 92.38 155 THR A N 1
ATOM 1240 C CA . THR A 1 155 ? -15.160 -7.597 28.279 1.00 92.38 155 THR A CA 1
ATOM 1241 C C . THR A 1 155 ? -14.454 -7.337 26.958 1.00 92.38 155 THR A C 1
ATOM 1243 O O . THR A 1 155 ? -13.391 -6.723 26.952 1.00 92.38 155 THR A O 1
ATOM 1246 N N . LEU A 1 156 ? -15.055 -7.778 25.852 1.00 92.06 156 LEU A N 1
ATOM 1247 C CA . LEU A 1 156 ? -14.642 -7.450 24.489 1.00 92.06 156 LEU A CA 1
ATOM 1248 C C . LEU A 1 156 ? -15.544 -6.341 23.945 1.00 92.06 156 LEU A C 1
ATOM 1250 O O . LEU A 1 156 ? -16.760 -6.530 23.858 1.00 92.06 156 LEU A O 1
ATOM 1254 N N . SER A 1 157 ? -14.947 -5.231 23.516 1.00 93.00 157 SER A N 1
ATOM 1255 C CA . SER A 1 157 ? -15.671 -4.081 22.965 1.00 93.00 157 SER A CA 1
ATOM 1256 C C . SER A 1 157 ? -15.098 -3.644 21.620 1.00 93.00 157 SER A C 1
ATOM 1258 O O . SER A 1 157 ? -13.885 -3.561 21.465 1.00 93.00 157 SER A O 1
ATOM 1260 N N . GLU A 1 158 ? -15.957 -3.315 20.657 1.00 92.00 158 GLU A N 1
ATOM 1261 C CA . GLU A 1 158 ? -15.578 -2.684 19.389 1.00 92.00 158 GLU A CA 1
ATOM 1262 C C . GLU A 1 158 ? -15.545 -1.160 19.541 1.00 92.00 158 GLU A C 1
ATOM 1264 O O . GLU A 1 158 ? -16.491 -0.521 20.019 1.00 92.00 158 GLU A O 1
ATOM 1269 N N . LEU A 1 159 ? -14.437 -0.567 19.101 1.00 92.12 159 LEU A N 1
ATOM 1270 C CA . LEU A 1 159 ? -14.211 0.867 19.107 1.00 92.12 159 LEU A CA 1
ATOM 1271 C C . LEU A 1 159 ? -14.772 1.479 17.822 1.00 92.12 159 LEU A C 1
ATOM 1273 O O . LEU A 1 159 ? -14.129 1.483 16.775 1.00 92.12 159 LEU A O 1
ATOM 1277 N N . VAL A 1 160 ? -15.975 2.038 17.930 1.00 92.06 160 VAL A N 1
ATOM 1278 C CA . VAL A 1 160 ? -16.721 2.618 16.797 1.00 92.06 160 VAL A CA 1
ATOM 1279 C C . VAL A 1 160 ? -16.604 4.143 16.673 1.00 92.06 160 VAL A C 1
ATOM 1281 O O . VAL A 1 160 ? -17.275 4.746 15.843 1.00 92.06 160 VAL A O 1
ATOM 1284 N N . HIS A 1 161 ? -15.741 4.782 17.471 1.00 94.06 161 HIS A N 1
ATOM 1285 C CA . HIS A 1 161 ? -15.542 6.233 17.448 1.00 94.06 161 HIS A CA 1
ATOM 1286 C C . HIS A 1 161 ? -14.064 6.612 17.651 1.00 94.06 161 HIS A C 1
ATOM 1288 O O . HIS A 1 161 ? -13.386 5.951 18.448 1.00 94.06 161 HIS A O 1
ATOM 1294 N N . PRO A 1 162 ? -13.541 7.689 17.023 1.00 93.50 162 PRO A N 1
ATOM 1295 C CA . PRO A 1 162 ? -12.144 8.070 17.213 1.00 93.50 162 PRO A CA 1
ATOM 1296 C C . PRO A 1 162 ? -11.814 8.501 18.653 1.00 93.50 162 PRO A C 1
ATOM 1298 O O . PRO A 1 162 ? -10.681 8.300 19.091 1.00 93.50 162 PRO A O 1
ATOM 1301 N N . HIS A 1 163 ? -12.786 8.999 19.434 1.00 94.94 163 HIS A N 1
ATOM 1302 C CA . HIS A 1 163 ? -12.591 9.232 20.878 1.00 94.94 163 HIS A CA 1
ATOM 1303 C C . HIS A 1 163 ? -12.266 7.946 21.645 1.00 94.94 163 HIS A C 1
ATOM 1305 O O . HIS A 1 163 ? -11.345 7.948 22.464 1.00 94.94 163 HIS A O 1
ATOM 1311 N N . HIS A 1 164 ? -12.936 6.833 21.330 1.00 93.69 164 HIS A N 1
ATOM 1312 C CA . HIS A 1 164 ? -12.629 5.541 21.941 1.00 93.69 164 HIS A CA 1
ATOM 1313 C C . HIS A 1 164 ? -11.189 5.117 21.665 1.00 93.69 164 HIS A C 1
ATOM 1315 O O . HIS A 1 164 ? -10.511 4.608 22.559 1.00 93.69 164 HIS A O 1
ATOM 1321 N N . LEU A 1 165 ? -10.722 5.338 20.430 1.00 90.88 165 LEU A N 1
ATOM 1322 C CA . LEU A 1 165 ? -9.362 5.008 20.027 1.00 90.88 165 LEU A CA 1
ATOM 1323 C C . LEU A 1 165 ? -8.335 5.847 20.791 1.00 90.88 165 LEU A C 1
ATOM 1325 O O . LEU A 1 165 ? -7.401 5.280 21.350 1.00 90.88 165 LEU A O 1
ATOM 1329 N N . LEU A 1 166 ? -8.529 7.167 20.871 1.00 92.19 166 LEU A N 1
ATOM 1330 C CA . LEU A 1 166 ? -7.640 8.048 21.636 1.00 92.19 166 LEU A CA 1
ATOM 1331 C C . LEU A 1 166 ? -7.614 7.678 23.126 1.00 92.19 166 LEU A C 1
ATOM 1333 O O . LEU A 1 166 ? -6.542 7.595 23.719 1.00 92.19 166 LEU A O 1
ATOM 1337 N N . SER A 1 167 ? -8.782 7.421 23.723 1.00 92.00 167 SER A N 1
ATOM 1338 C CA . SER A 1 167 ? -8.910 7.025 25.131 1.00 92.00 167 SER A CA 1
ATOM 1339 C C . SER A 1 167 ? -8.202 5.696 25.407 1.00 92.00 167 SER A C 1
ATOM 1341 O O . SER A 1 167 ? -7.395 5.592 26.332 1.00 92.00 167 SER A O 1
ATOM 1343 N N . SER A 1 168 ? -8.430 4.692 24.557 1.00 89.44 168 SER A N 1
ATOM 1344 C CA . SER A 1 168 ? -7.803 3.372 24.686 1.00 89.44 168 SER A CA 1
ATOM 1345 C C . SER A 1 168 ? -6.297 3.426 24.427 1.00 89.44 168 SER A C 1
ATOM 1347 O O . SER A 1 168 ? -5.535 2.821 25.173 1.00 89.44 168 SER A O 1
ATOM 1349 N N . GLY A 1 169 ? -5.849 4.191 23.427 1.00 85.81 169 GLY A N 1
ATOM 1350 C CA . GLY A 1 169 ? -4.428 4.433 23.166 1.00 85.81 169 GLY A CA 1
ATOM 1351 C C . GLY A 1 169 ? -3.737 5.149 24.327 1.00 85.81 169 GLY A C 1
ATOM 1352 O O . GLY A 1 169 ? -2.628 4.778 24.704 1.00 85.81 169 GLY A O 1
ATOM 1353 N N . GLY A 1 170 ? -4.423 6.114 24.952 1.00 85.94 170 GLY A N 1
ATOM 1354 C CA . GLY A 1 170 ? -3.965 6.788 26.167 1.00 85.94 170 GLY A CA 1
ATOM 1355 C C . GLY A 1 170 ? -3.809 5.829 27.347 1.00 85.94 170 GLY A C 1
ATOM 1356 O O . GLY A 1 170 ? -2.769 5.832 27.998 1.00 85.94 170 GLY A O 1
ATOM 1357 N N . ARG A 1 171 ? -4.795 4.951 27.580 1.00 87.00 171 ARG A N 1
ATOM 1358 C CA . ARG A 1 171 ? -4.716 3.899 28.613 1.00 87.00 171 ARG A CA 1
ATOM 1359 C C . ARG A 1 171 ? -3.615 2.875 28.333 1.00 87.00 171 ARG A C 1
ATOM 1361 O O . ARG A 1 171 ? -2.985 2.402 29.268 1.00 87.00 171 ARG A O 1
ATOM 1368 N N . ALA A 1 172 ? -3.378 2.550 27.064 1.00 80.56 172 ALA A N 1
ATOM 1369 C CA . ALA A 1 172 ? -2.305 1.652 26.644 1.00 80.56 172 ALA A CA 1
ATOM 1370 C C . ALA A 1 172 ? -0.913 2.308 26.672 1.00 80.56 172 ALA A C 1
ATOM 1372 O O . ALA A 1 172 ? 0.083 1.612 26.492 1.00 80.56 172 ALA A O 1
ATOM 1373 N N . GLY A 1 173 ? -0.827 3.635 26.833 1.00 79.50 173 GLY A N 1
ATOM 1374 C CA . GLY A 1 173 ? 0.436 4.372 26.764 1.00 79.50 173 GLY A CA 1
ATOM 1375 C C . GLY A 1 173 ? 1.128 4.273 25.400 1.00 79.50 173 GLY A C 1
ATOM 1376 O O . GLY A 1 173 ? 2.356 4.262 25.345 1.00 79.50 173 GLY A O 1
ATOM 1377 N N . ASN A 1 174 ? 0.364 4.158 24.306 1.00 76.56 174 ASN A N 1
ATOM 1378 C CA . ASN A 1 174 ? 0.908 3.924 22.968 1.00 76.56 174 ASN A CA 1
ATOM 1379 C C . ASN A 1 174 ? 0.695 5.107 22.010 1.00 76.56 174 ASN A C 1
ATOM 1381 O O . ASN A 1 174 ? 0.041 6.107 22.312 1.00 76.56 174 ASN A O 1
ATOM 1385 N N . CYS A 1 175 ? 1.248 4.976 20.808 1.00 74.06 175 CYS A N 1
ATOM 1386 C CA . CYS A 1 175 ? 1.266 6.029 19.800 1.00 74.06 175 CYS A CA 1
ATOM 1387 C C . CYS A 1 175 ? -0.131 6.394 19.246 1.00 74.06 175 CYS A C 1
ATOM 1389 O O . CYS A 1 175 ? -0.311 7.474 18.676 1.00 74.06 175 CYS A O 1
ATOM 1391 N N . LEU A 1 176 ? -1.146 5.549 19.472 1.00 83.44 176 LEU A N 1
ATOM 1392 C CA . LEU A 1 176 ? -2.537 5.820 19.105 1.00 83.44 176 LEU A CA 1
ATOM 1393 C C . LEU A 1 176 ? -3.227 6.801 20.065 1.00 83.44 176 LEU A C 1
ATOM 1395 O O . LEU A 1 176 ? -4.309 7.289 19.749 1.00 83.44 176 LEU A O 1
ATOM 1399 N N . ALA A 1 177 ? -2.594 7.153 21.190 1.00 83.81 177 ALA A N 1
ATOM 1400 C CA . ALA A 1 177 ? -3.007 8.289 22.016 1.00 83.81 177 ALA A CA 1
ATOM 1401 C C . ALA A 1 177 ? -2.872 9.636 21.270 1.00 83.81 177 ALA A C 1
ATOM 1403 O O . ALA A 1 177 ? -3.505 10.627 21.633 1.00 83.81 177 ALA A O 1
ATOM 1404 N N . GLY A 1 178 ? -2.034 9.687 20.225 1.00 85.06 178 GLY A N 1
ATOM 1405 C CA . GLY A 1 178 ? -1.772 10.878 19.424 1.00 85.06 178 GLY A CA 1
ATOM 1406 C C . GLY A 1 178 ? -2.707 11.006 18.209 1.00 85.06 178 GLY A C 1
ATOM 1407 O O . GLY A 1 178 ? -2.787 10.074 17.404 1.00 85.06 178 GLY A O 1
ATOM 1408 N N . PRO A 1 179 ? -3.326 12.181 17.957 1.00 86.62 179 PRO A N 1
ATOM 1409 C CA . PRO A 1 179 ? -4.239 12.378 16.823 1.00 86.62 179 PRO A CA 1
ATOM 1410 C C . PRO A 1 179 ? -3.625 12.095 15.444 1.00 86.62 179 PRO A C 1
ATOM 1412 O O . PRO A 1 179 ? -4.331 11.679 14.527 1.00 86.62 179 PRO A O 1
ATOM 1415 N N . ARG A 1 180 ? -2.314 12.314 15.271 1.00 82.62 180 ARG A N 1
ATOM 1416 C CA . ARG A 1 180 ? -1.630 12.131 13.980 1.00 82.62 180 ARG A CA 1
ATOM 1417 C C . ARG A 1 180 ? -1.687 10.669 13.532 1.00 82.62 180 ARG A C 1
ATOM 1419 O O . ARG A 1 180 ? -2.205 10.389 12.453 1.00 82.62 180 ARG A O 1
ATOM 1426 N N . LEU A 1 181 ? -1.230 9.746 14.377 1.00 81.44 181 LEU A N 1
ATOM 1427 C CA . LEU A 1 181 ? -1.241 8.312 14.076 1.00 81.44 181 LEU A CA 1
ATOM 1428 C C . LEU A 1 181 ? -2.653 7.727 14.159 1.00 81.44 181 LEU A C 1
ATOM 1430 O O . LEU A 1 181 ? -3.047 6.965 13.273 1.00 81.44 181 LEU A O 1
ATOM 1434 N N . ALA A 1 182 ? -3.453 8.171 15.137 1.00 86.25 182 ALA A N 1
ATOM 1435 C CA . ALA A 1 182 ? -4.853 7.778 15.251 1.00 86.25 182 ALA A CA 1
ATOM 1436 C C . ALA A 1 182 ? -5.644 8.097 13.975 1.00 86.25 182 ALA A C 1
ATOM 1438 O O . ALA A 1 182 ? -6.419 7.263 13.529 1.00 86.25 182 ALA A O 1
ATOM 1439 N N . SER A 1 183 ? -5.411 9.243 13.325 1.00 88.19 183 SER A N 1
ATOM 1440 C CA . SER A 1 183 ? -6.123 9.596 12.089 1.00 88.19 183 SER A CA 1
ATOM 1441 C C . SER A 1 183 ? -5.844 8.636 10.929 1.00 88.19 183 SER A C 1
ATOM 1443 O O . SER A 1 183 ? -6.769 8.231 10.223 1.00 88.19 183 SER A O 1
ATOM 1445 N N . GLY A 1 184 ? -4.586 8.217 10.751 1.00 86.31 184 GLY A N 1
ATOM 1446 C CA . GLY A 1 184 ? -4.202 7.256 9.714 1.00 86.31 184 GLY A CA 1
ATOM 1447 C C . GLY A 1 184 ? -4.782 5.864 9.957 1.00 86.31 184 GLY A C 1
ATOM 1448 O O . GLY A 1 184 ? -5.117 5.155 9.005 1.00 86.31 184 GLY A O 1
ATOM 1449 N N . TYR A 1 185 ? -4.921 5.490 11.228 1.00 84.75 185 TYR A N 1
ATOM 1450 C CA . TYR A 1 185 ? -5.557 4.250 11.652 1.00 84.75 185 TYR A CA 1
ATOM 1451 C C . TYR A 1 185 ? -7.078 4.308 11.475 1.00 84.75 185 TYR A C 1
ATOM 1453 O O . TYR A 1 185 ? -7.674 3.432 10.851 1.00 84.75 185 TYR A O 1
ATOM 1461 N N . TRP A 1 186 ? -7.689 5.398 11.940 1.00 91.62 186 TRP A N 1
ATOM 1462 C CA . TRP A 1 186 ? -9.125 5.644 11.886 1.00 91.62 186 TRP A CA 1
ATOM 1463 C C . TRP A 1 186 ? -9.657 5.688 10.458 1.00 91.62 186 TRP A C 1
ATOM 1465 O O . TRP A 1 186 ? -10.713 5.129 10.187 1.00 91.62 186 TRP A O 1
ATOM 1475 N N . LEU A 1 187 ? -8.894 6.254 9.515 1.00 89.12 187 LEU A N 1
ATOM 1476 C CA . LEU A 1 187 ? -9.267 6.234 8.100 1.00 89.12 187 LEU A CA 1
ATOM 1477 C C . LEU A 1 187 ? -9.557 4.808 7.602 1.00 89.12 187 LEU A C 1
ATOM 1479 O O . LEU A 1 187 ? -10.472 4.620 6.812 1.00 89.12 187 LEU A O 1
ATOM 1483 N N . ARG A 1 188 ? -8.819 3.798 8.078 1.00 86.94 188 ARG A N 1
ATOM 1484 C CA . ARG A 1 188 ? -9.033 2.399 7.672 1.00 86.94 188 ARG A CA 1
ATOM 1485 C C . ARG A 1 188 ? -10.341 1.845 8.224 1.00 86.94 188 ARG A C 1
ATOM 1487 O O . ARG A 1 188 ? -11.021 1.116 7.510 1.00 86.94 188 ARG A O 1
ATOM 1494 N N . ILE A 1 189 ? -10.682 2.210 9.459 1.00 88.00 189 ILE A N 1
ATOM 1495 C CA . ILE A 1 189 ? -11.943 1.838 10.114 1.00 88.00 189 ILE A CA 1
ATOM 1496 C C . ILE A 1 189 ? -13.112 2.490 9.368 1.00 88.00 189 ILE A C 1
ATOM 1498 O O . ILE A 1 189 ? -14.029 1.798 8.936 1.00 88.00 189 ILE A O 1
ATOM 1502 N N . ALA A 1 190 ? -13.029 3.798 9.114 1.00 86.88 190 ALA A N 1
ATOM 1503 C CA . ALA A 1 190 ? -14.045 4.552 8.382 1.00 86.88 190 ALA A CA 1
ATOM 1504 C C . ALA A 1 190 ? -14.229 4.072 6.927 1.00 86.88 190 ALA A C 1
ATOM 1506 O O . ALA A 1 190 ? -15.327 4.131 6.382 1.00 86.88 190 ALA A O 1
ATOM 1507 N N . GLU A 1 191 ? -13.171 3.565 6.286 1.00 86.81 191 GLU A N 1
ATOM 1508 C CA . GLU A 1 191 ? -13.230 2.948 4.952 1.00 86.81 191 GLU A CA 1
ATOM 1509 C C . GLU A 1 191 ? -13.696 1.477 4.972 1.00 86.81 191 GLU A C 1
ATOM 1511 O O . GLU A 1 191 ? -13.684 0.828 3.925 1.00 86.81 191 GLU A O 1
ATOM 1516 N N . GLY A 1 192 ? -14.061 0.924 6.135 1.00 84.25 192 GLY A N 1
ATOM 1517 C CA . GLY A 1 192 ? -14.509 -0.465 6.279 1.00 84.25 192 GLY A CA 1
ATOM 1518 C C . GLY A 1 192 ? -13.409 -1.509 6.055 1.00 84.25 192 GLY A C 1
ATOM 1519 O O . GLY A 1 192 ? -13.703 -2.673 5.800 1.00 84.25 192 GLY A O 1
ATOM 1520 N N . ARG A 1 193 ? -12.130 -1.117 6.128 1.00 82.06 193 ARG A N 1
ATOM 1521 C CA . ARG A 1 193 ? -10.967 -2.002 5.906 1.00 82.06 193 ARG A CA 1
ATOM 1522 C C . ARG A 1 193 ? -10.456 -2.673 7.181 1.00 82.06 193 ARG A C 1
ATOM 1524 O O . ARG A 1 193 ? -9.403 -3.309 7.160 1.00 82.06 193 ARG A O 1
ATOM 1531 N N . GLY A 1 194 ? -11.163 -2.500 8.289 1.00 82.88 194 GLY A N 1
ATOM 1532 C CA . GLY A 1 194 ? -10.864 -3.162 9.545 1.00 82.88 194 GLY A CA 1
ATOM 1533 C C . GLY A 1 194 ? -11.789 -2.712 10.662 1.00 82.88 194 GLY A C 1
ATOM 1534 O O . GLY A 1 194 ? -12.516 -1.727 10.530 1.00 82.88 194 GLY A O 1
ATOM 1535 N N . LYS A 1 195 ? -11.732 -3.446 11.767 1.00 86.00 195 LYS A N 1
ATOM 1536 C CA . LYS A 1 195 ? -12.432 -3.138 13.014 1.00 86.00 195 LYS A CA 1
ATOM 1537 C C . LYS A 1 195 ? -11.435 -3.116 14.156 1.00 86.00 195 LYS A C 1
ATOM 1539 O O . LYS A 1 195 ? -10.453 -3.853 14.125 1.00 86.00 195 LYS A O 1
ATOM 1544 N N . LEU A 1 196 ? -11.677 -2.273 15.145 1.00 87.75 196 LEU A N 1
ATOM 1545 C CA . LEU A 1 196 ? -10.783 -2.096 16.280 1.00 87.75 196 LEU A CA 1
ATOM 1546 C C . LEU A 1 196 ? -11.476 -2.556 17.553 1.00 87.75 196 LEU A C 1
ATOM 1548 O O . LEU A 1 196 ? -12.634 -2.214 17.771 1.00 87.75 196 LEU A O 1
ATOM 1552 N N . PHE A 1 197 ? -10.765 -3.305 18.386 1.00 89.62 197 PHE A N 1
ATOM 1553 C CA . PHE A 1 197 ? -11.315 -3.914 19.587 1.00 89.62 197 PHE A CA 1
ATOM 1554 C C . PHE A 1 197 ? -10.438 -3.669 20.799 1.00 89.62 197 PHE A C 1
ATOM 1556 O O . PHE A 1 197 ? -9.215 -3.557 20.689 1.00 89.62 197 PHE A O 1
ATOM 1563 N N . THR A 1 198 ? -11.072 -3.655 21.964 1.00 91.62 198 THR A N 1
ATOM 1564 C CA . THR A 1 198 ? -10.399 -3.716 23.256 1.00 91.62 198 THR A CA 1
ATOM 1565 C C . THR A 1 198 ? -10.884 -4.896 24.075 1.00 91.62 198 THR A C 1
ATOM 1567 O O . THR A 1 198 ? -12.053 -5.276 24.011 1.00 91.62 198 THR A O 1
ATOM 1570 N N . VAL A 1 199 ? -9.972 -5.454 24.870 1.00 90.69 199 VAL A N 1
ATOM 1571 C CA . VAL A 1 199 ? -10.290 -6.380 25.959 1.00 90.69 199 VAL A CA 1
ATOM 1572 C C . VAL A 1 199 ? -9.982 -5.679 27.269 1.00 90.69 199 VAL A C 1
ATOM 1574 O O . VAL A 1 199 ? -8.864 -5.196 27.454 1.00 90.69 199 VAL A O 1
ATOM 1577 N N . THR A 1 200 ? -10.951 -5.624 28.176 1.00 91.06 200 THR A N 1
ATOM 1578 C CA . THR A 1 200 ? -10.777 -5.027 29.506 1.00 91.06 200 THR A CA 1
ATOM 1579 C C . THR A 1 200 ? -11.173 -5.992 30.614 1.00 91.06 200 THR A C 1
ATOM 1581 O O . THR A 1 200 ? -12.032 -6.846 30.410 1.00 91.06 200 THR A O 1
ATOM 1584 N N . GLN A 1 201 ? -10.584 -5.828 31.799 1.00 89.69 201 GLN A N 1
ATOM 1585 C CA . GLN A 1 201 ? -10.998 -6.487 33.039 1.00 89.69 201 GLN A CA 1
ATOM 1586 C C . GLN A 1 201 ? -11.271 -5.407 34.090 1.00 89.69 201 GLN A C 1
ATOM 1588 O O . GLN A 1 201 ? -10.349 -4.788 34.621 1.00 89.69 201 GLN A O 1
ATOM 1593 N N . GLY A 1 202 ? -12.548 -5.113 34.345 1.00 86.00 202 GLY A N 1
ATOM 1594 C CA . GLY A 1 202 ? -12.921 -3.888 35.058 1.00 86.00 202 GLY A CA 1
ATOM 1595 C C . GLY A 1 202 ? -12.407 -2.645 34.318 1.00 86.00 202 GLY A C 1
ATOM 1596 O O . GLY A 1 202 ? -12.705 -2.456 33.138 1.00 86.00 202 GLY A O 1
ATOM 1597 N N . GLU A 1 203 ? -11.615 -1.812 34.998 1.00 84.56 203 GLU A N 1
ATOM 1598 C CA . GLU A 1 203 ? -11.003 -0.608 34.411 1.00 84.56 203 GLU A CA 1
ATOM 1599 C C . GLU A 1 203 ? -9.676 -0.878 33.681 1.00 84.56 203 GLU A C 1
ATOM 1601 O O . GLU A 1 203 ? -9.198 -0.022 32.931 1.00 84.56 203 GLU A O 1
ATOM 1606 N N . LEU A 1 204 ? -9.084 -2.064 33.866 1.00 86.50 204 LEU A N 1
ATOM 1607 C CA . LEU A 1 204 ? -7.796 -2.419 33.278 1.00 86.50 204 LEU A CA 1
ATOM 1608 C C . LEU A 1 204 ? -7.947 -2.718 31.783 1.00 86.50 204 LEU A C 1
ATOM 1610 O O . LEU A 1 204 ? -8.741 -3.575 31.395 1.00 86.50 204 LEU A O 1
ATOM 1614 N N . LEU A 1 205 ? -7.150 -2.049 30.945 1.00 87.12 205 LEU A N 1
ATOM 1615 C CA . LEU A 1 205 ? -7.026 -2.379 29.526 1.00 87.12 205 LEU A CA 1
ATOM 1616 C C . LEU A 1 205 ? -6.051 -3.549 29.356 1.00 87.12 205 LEU A C 1
ATOM 1618 O O . LEU A 1 205 ? -4.844 -3.392 29.527 1.00 87.12 205 LEU A O 1
ATOM 1622 N N . CYS A 1 206 ? -6.587 -4.716 29.010 1.00 85.62 206 CYS A N 1
ATOM 1623 C CA . CYS A 1 206 ? -5.812 -5.933 28.812 1.00 85.62 206 CYS A CA 1
ATOM 1624 C C . CYS A 1 206 ? -5.315 -6.069 27.376 1.00 85.62 206 CYS A C 1
ATOM 1626 O O . CYS A 1 206 ? -4.237 -6.605 27.198 1.00 85.62 206 CYS A O 1
ATOM 1628 N N . ALA A 1 207 ? -6.063 -5.606 26.366 1.00 85.88 207 ALA A N 1
ATOM 1629 C CA . ALA A 1 207 ? -5.604 -5.605 24.975 1.00 85.88 207 ALA A CA 1
ATOM 1630 C C . ALA A 1 207 ? -6.272 -4.518 24.124 1.00 85.88 207 ALA A C 1
ATOM 1632 O O . ALA A 1 207 ? -7.432 -4.178 24.356 1.00 85.88 207 ALA A O 1
ATOM 1633 N N . LEU A 1 208 ? -5.563 -4.030 23.102 1.00 86.56 208 LEU A N 1
ATOM 1634 C CA . LEU A 1 208 ? -6.086 -3.222 21.994 1.00 86.56 208 LEU A CA 1
ATOM 1635 C C . LEU A 1 208 ? -5.602 -3.839 20.674 1.00 86.56 208 LEU A C 1
ATOM 1637 O O . LEU A 1 208 ? -4.398 -4.016 20.488 1.00 86.56 208 LEU A O 1
ATOM 1641 N N . PHE A 1 209 ? -6.505 -4.171 19.753 1.00 83.94 209 PHE A N 1
ATOM 1642 C CA . PHE A 1 209 ? -6.112 -4.809 18.493 1.00 83.94 209 PHE A CA 1
ATOM 1643 C C . PHE A 1 209 ? -7.037 -4.492 17.317 1.00 83.94 209 PHE A C 1
ATOM 1645 O O . PHE A 1 209 ? -8.230 -4.242 17.488 1.00 83.94 209 PHE A O 1
ATOM 1652 N N . MET A 1 210 ? -6.484 -4.533 16.101 1.00 82.38 210 MET A N 1
ATOM 1653 C CA . MET A 1 210 ? -7.262 -4.464 14.858 1.00 82.38 210 MET A CA 1
ATOM 1654 C C . MET A 1 210 ? -7.533 -5.847 14.309 1.00 82.38 210 MET A C 1
ATOM 1656 O O . MET A 1 210 ? -6.607 -6.644 14.233 1.00 82.38 210 MET A O 1
ATOM 1660 N N . LEU A 1 211 ? -8.719 -6.046 13.751 1.00 78.56 211 LEU A N 1
ATOM 1661 C CA . LEU A 1 211 ? -8.985 -7.098 12.777 1.00 78.56 211 LEU A CA 1
ATOM 1662 C C . LEU A 1 211 ? -8.968 -6.514 11.364 1.00 78.56 211 LEU A C 1
ATOM 1664 O O . LEU A 1 211 ? -9.764 -5.623 11.051 1.00 78.56 211 LEU A O 1
ATOM 1668 N N . ARG A 1 212 ? -8.083 -7.028 10.502 1.00 73.38 212 ARG A N 1
ATOM 1669 C CA . ARG A 1 212 ? -8.037 -6.731 9.060 1.00 73.38 212 ARG A CA 1
ATOM 1670 C C . ARG A 1 212 ? -8.418 -7.988 8.266 1.00 73.38 212 ARG A C 1
ATOM 1672 O O . ARG A 1 212 ? -7.551 -8.675 7.733 1.00 73.38 212 ARG A O 1
ATOM 1679 N N . GLY A 1 213 ? -9.713 -8.288 8.190 1.00 62.50 213 GLY A N 1
ATOM 1680 C CA . GLY A 1 213 ? -10.194 -9.544 7.598 1.00 62.50 213 GLY A CA 1
ATOM 1681 C C . GLY A 1 213 ? -9.936 -10.765 8.500 1.00 62.50 213 GLY A C 1
ATOM 1682 O O . GLY A 1 213 ? -9.565 -10.577 9.658 1.00 62.50 213 GLY A O 1
ATOM 1683 N N . PRO A 1 214 ? -10.153 -11.994 7.995 1.00 51.00 214 PRO A N 1
ATOM 1684 C CA . PRO A 1 214 ? -10.110 -13.218 8.805 1.00 51.00 214 PRO A CA 1
ATOM 1685 C C . PRO A 1 214 ? -8.713 -13.586 9.339 1.00 51.00 214 PRO A C 1
ATOM 1687 O O . PRO A 1 214 ? -8.619 -14.264 10.351 1.00 51.00 214 PRO A O 1
ATOM 1690 N N . ASP A 1 215 ? -7.626 -13.101 8.723 1.00 47.78 215 ASP A N 1
ATOM 1691 C CA . ASP A 1 215 ? -6.283 -13.659 8.967 1.00 47.78 215 ASP A CA 1
ATOM 1692 C C . ASP A 1 215 ? -5.268 -12.684 9.590 1.00 47.78 215 ASP A C 1
ATOM 1694 O O . ASP A 1 215 ? -4.085 -13.012 9.705 1.00 47.78 215 ASP A O 1
ATOM 1698 N N . HIS A 1 216 ? -5.664 -11.459 9.959 1.00 48.84 216 HIS A N 1
ATOM 1699 C CA . HIS A 1 216 ? -4.685 -10.460 10.398 1.00 48.84 216 HIS A CA 1
ATOM 1700 C C . HIS A 1 216 ? -5.133 -9.650 11.612 1.00 48.84 216 HIS A C 1
ATOM 1702 O O . HIS A 1 216 ? -5.963 -8.740 11.507 1.00 48.84 216 HIS A O 1
ATOM 1708 N N . VAL A 1 217 ? -4.496 -9.958 12.747 1.00 56.72 217 VAL A N 1
ATOM 1709 C CA . VAL A 1 217 ? -4.617 -9.221 14.004 1.00 56.72 217 VAL A CA 1
ATOM 1710 C C . VAL A 1 217 ? -3.348 -8.411 14.257 1.00 56.72 217 VAL A C 1
ATOM 1712 O O . VAL A 1 217 ? -2.264 -8.976 14.388 1.00 56.72 217 VAL A O 1
ATOM 1715 N N . GLU A 1 218 ? -3.470 -7.087 14.344 1.00 58.25 218 GLU A N 1
ATOM 1716 C CA . GLU A 1 218 ? -2.375 -6.215 14.790 1.00 58.25 218 GLU A CA 1
ATOM 1717 C C . GLU A 1 218 ? -2.579 -5.908 16.274 1.00 58.25 218 GLU A C 1
ATOM 1719 O O . GLU A 1 218 ? -3.523 -5.198 16.631 1.00 58.25 218 GLU A O 1
ATOM 1724 N N . TRP A 1 219 ? -1.728 -6.480 17.130 1.00 59.91 219 TRP A N 1
ATOM 1725 C CA . TRP A 1 219 ? -1.801 -6.334 18.584 1.00 59.91 219 TRP A CA 1
ATOM 1726 C C . TRP A 1 219 ? -1.032 -5.105 19.051 1.00 59.91 219 TRP A C 1
ATOM 1728 O O . TRP A 1 219 ? 0.098 -4.855 18.638 1.00 59.91 219 TRP A O 1
ATOM 1738 N N . SER A 1 220 ? -1.621 -4.352 19.968 1.00 58.03 220 SER A N 1
ATOM 1739 C CA . SER A 1 220 ? -0.931 -3.318 20.723 1.00 58.03 220 SER A CA 1
ATOM 1740 C C . SER A 1 220 ? -1.242 -3.526 22.197 1.00 58.03 220 SER A C 1
ATOM 1742 O O . SER A 1 220 ? -2.359 -3.268 22.635 1.00 58.03 220 SER A O 1
ATOM 1744 N N . TYR A 1 221 ? -0.216 -3.960 22.937 1.00 61.88 221 TYR A N 1
ATOM 1745 C CA . TYR A 1 221 ? -0.188 -4.117 24.394 1.00 61.88 221 TYR A CA 1
ATOM 1746 C C . TYR A 1 221 ? -1.041 -5.268 24.950 1.00 61.88 221 TYR A C 1
ATOM 1748 O O . TYR A 1 221 ? -2.236 -5.352 24.685 1.00 61.88 221 TYR A O 1
ATOM 1756 N N . VAL A 1 222 ? -0.416 -6.137 25.757 1.00 60.19 222 VAL A N 1
ATOM 1757 C CA . VAL A 1 222 ? -1.132 -7.111 26.584 1.00 60.19 222 VAL A CA 1
ATOM 1758 C C . VAL A 1 222 ? -0.647 -6.994 28.021 1.00 60.19 222 VAL A C 1
ATOM 1760 O O . VAL A 1 222 ? 0.410 -7.520 28.360 1.00 60.19 222 VAL A O 1
ATOM 1763 N N . HIS A 1 223 ? -1.410 -6.322 28.884 1.00 65.69 223 HIS A N 1
ATOM 1764 C CA . HIS A 1 223 ? -1.314 -6.676 30.296 1.00 65.69 223 HIS A CA 1
ATOM 1765 C C . HIS A 1 223 ? -1.973 -8.049 30.413 1.00 65.69 223 HIS A C 1
ATOM 1767 O O . HIS A 1 223 ? -3.115 -8.201 29.986 1.00 65.69 223 HIS A O 1
ATOM 1773 N N . THR A 1 224 ? -1.253 -9.050 30.927 1.00 72.94 224 THR A N 1
ATOM 1774 C CA . THR A 1 224 ? -1.705 -10.451 30.946 1.00 72.94 224 THR A CA 1
ATOM 1775 C C . THR A 1 224 ? -2.215 -10.878 32.327 1.00 72.94 224 THR A C 1
ATOM 1777 O O . THR A 1 224 ? -1.489 -11.579 33.034 1.00 72.94 224 THR A O 1
ATOM 1780 N N . PRO A 1 225 ? -3.408 -10.450 32.776 1.00 78.56 225 PRO A N 1
ATOM 1781 C CA . PRO A 1 225 ? -4.018 -11.057 33.950 1.00 78.56 225 PRO A CA 1
ATOM 1782 C C . PRO A 1 225 ? -4.384 -12.518 33.656 1.00 78.56 225 PRO A C 1
ATOM 1784 O O . PRO A 1 225 ? -4.564 -12.917 32.498 1.00 78.56 225 PRO A O 1
ATOM 1787 N N . ASP A 1 226 ? -4.506 -13.312 34.716 1.00 80.94 226 ASP A N 1
ATOM 1788 C CA . ASP A 1 226 ? -4.851 -14.727 34.607 1.00 80.94 226 ASP A CA 1
ATOM 1789 C C . ASP A 1 226 ? -6.172 -14.916 33.840 1.00 80.94 226 ASP A C 1
ATOM 1791 O O . ASP A 1 226 ? -7.161 -14.222 34.080 1.00 80.94 226 ASP A O 1
ATOM 1795 N N . GLY A 1 227 ? -6.177 -15.849 32.883 1.00 79.12 227 GLY A N 1
ATOM 1796 C CA . GLY A 1 227 ? -7.347 -16.175 32.057 1.00 79.12 227 GLY A CA 1
ATOM 1797 C C . GLY A 1 227 ? -7.584 -15.274 30.835 1.00 79.12 227 GLY A C 1
ATOM 1798 O O . GLY A 1 227 ? -8.471 -15.577 30.035 1.00 79.12 227 GLY A O 1
ATOM 1799 N N . VAL A 1 228 ? -6.790 -14.214 30.613 1.00 80.31 228 VAL A N 1
ATOM 1800 C CA . VAL A 1 228 ? -6.990 -13.318 29.452 1.00 80.31 228 VAL A CA 1
ATOM 1801 C C . VAL A 1 228 ? -6.849 -14.044 28.110 1.00 80.31 228 VAL A C 1
ATOM 1803 O O . VAL A 1 228 ? -7.576 -13.748 27.167 1.00 80.31 228 VAL A O 1
ATOM 1806 N N . TRP A 1 229 ? -5.935 -15.013 28.012 1.00 82.19 229 TRP A N 1
ATOM 1807 C CA . TRP A 1 229 ? -5.683 -15.744 26.768 1.00 82.19 229 TRP A CA 1
ATOM 1808 C C . TRP A 1 229 ? -6.809 -16.714 26.420 1.00 82.19 229 TRP A C 1
ATOM 1810 O O . TRP A 1 229 ? -7.153 -16.849 25.245 1.00 82.19 229 TRP A O 1
ATOM 1820 N N . ASP A 1 230 ? -7.428 -17.327 27.428 1.00 83.88 230 ASP A N 1
ATOM 1821 C CA . ASP A 1 230 ? -8.612 -18.166 27.242 1.00 83.88 230 ASP A CA 1
ATOM 1822 C C . ASP A 1 230 ? -9.785 -17.311 26.753 1.00 83.88 230 ASP A C 1
ATOM 1824 O O . ASP A 1 230 ? -10.483 -17.680 25.805 1.00 83.88 230 ASP A O 1
ATOM 1828 N N . PHE A 1 231 ? -9.947 -16.113 27.328 1.00 83.06 231 PHE A N 1
ATOM 1829 C CA . PHE A 1 231 ? -10.953 -15.156 26.880 1.00 83.06 231 PHE A CA 1
ATOM 1830 C C . PHE A 1 231 ? -10.689 -14.647 25.458 1.00 83.06 231 PHE A C 1
ATOM 1832 O O . PHE A 1 231 ? -11.608 -14.623 24.643 1.00 83.06 231 PHE A O 1
ATOM 1839 N N . ILE A 1 232 ? -9.447 -14.285 25.120 1.00 79.88 232 ILE A N 1
ATOM 1840 C CA . ILE A 1 232 ? -9.067 -13.884 23.758 1.00 79.88 232 ILE A CA 1
ATOM 1841 C C . ILE A 1 232 ? -9.350 -15.019 22.772 1.00 79.88 232 ILE A C 1
ATOM 1843 O O . ILE A 1 232 ? -9.924 -14.768 21.718 1.00 79.88 232 ILE A O 1
ATOM 1847 N N . SER A 1 233 ? -9.011 -16.263 23.113 1.00 78.94 233 SER A N 1
ATOM 1848 C CA . SER A 1 233 ? -9.271 -17.425 22.253 1.00 78.94 233 SER A CA 1
ATOM 1849 C C . SER A 1 233 ? -10.771 -17.631 22.019 1.00 78.94 233 SER A C 1
ATOM 1851 O O . SER A 1 233 ? -11.198 -17.867 20.890 1.00 78.94 233 SER A O 1
ATOM 1853 N N . HIS A 1 234 ? -11.587 -17.460 23.063 1.00 79.81 234 HIS A N 1
ATOM 1854 C CA . HIS A 1 234 ? -13.046 -17.454 22.946 1.00 79.81 234 HIS A CA 1
ATOM 1855 C C . HIS A 1 234 ? -13.554 -16.310 22.051 1.00 79.81 234 HIS A C 1
ATOM 1857 O O . HIS A 1 234 ? -14.418 -16.517 21.201 1.00 79.81 234 HIS A O 1
ATOM 1863 N N . CYS A 1 235 ? -12.986 -15.112 22.200 1.00 78.94 235 CYS A N 1
ATOM 1864 C CA . CYS A 1 235 ? -13.322 -13.944 21.391 1.00 78.94 235 CYS A CA 1
ATOM 1865 C C . CYS A 1 235 ? -12.967 -14.132 19.916 1.00 78.94 235 CYS A C 1
ATOM 1867 O O . CYS A 1 235 ? -13.776 -13.794 19.062 1.00 78.94 235 CYS A O 1
ATOM 1869 N N . VAL A 1 236 ? -11.792 -14.685 19.606 1.00 72.75 236 VAL A N 1
ATOM 1870 C CA . VAL A 1 236 ? -11.383 -14.991 18.226 1.00 72.75 236 VAL A CA 1
ATOM 1871 C C . VAL A 1 236 ? -12.377 -15.955 17.587 1.00 72.75 236 VAL A C 1
ATOM 1873 O O . VAL A 1 236 ? -12.851 -15.677 16.495 1.00 72.75 236 VAL A O 1
ATOM 1876 N N . ALA A 1 237 ? -12.802 -17.008 18.293 1.00 71.19 237 ALA A N 1
ATOM 1877 C CA . ALA A 1 237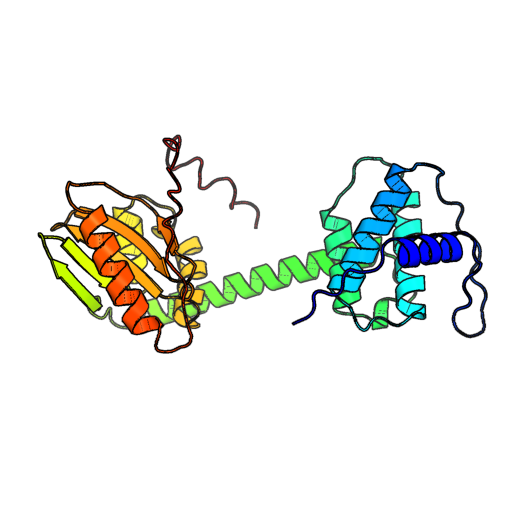 ? -13.817 -17.926 17.776 1.00 71.19 237 ALA A CA 1
ATOM 1878 C C . ALA A 1 237 ? -15.165 -17.233 17.482 1.00 71.19 237 ALA A C 1
ATOM 1880 O O . ALA A 1 237 ? -15.809 -17.539 16.478 1.00 71.19 237 ALA A O 1
ATOM 1881 N N . LEU A 1 238 ? -15.592 -16.285 18.326 1.00 72.25 238 LEU A N 1
ATOM 1882 C CA . LEU A 1 238 ? -16.790 -15.468 18.079 1.00 72.25 238 LEU A CA 1
ATOM 1883 C C . LEU A 1 238 ? -16.612 -14.542 16.870 1.00 72.25 238 LEU A C 1
ATOM 1885 O O . LEU A 1 238 ? -17.500 -14.433 16.025 1.00 72.25 238 LEU A O 1
ATOM 1889 N N . LEU A 1 239 ? -15.457 -13.886 16.774 1.00 71.12 239 LEU A N 1
ATOM 1890 C CA . LEU A 1 239 ? -15.127 -12.980 15.680 1.00 71.12 239 LEU A CA 1
ATOM 1891 C C . LEU A 1 239 ? -15.041 -13.738 14.350 1.00 71.12 239 LEU A C 1
ATOM 1893 O O . LEU A 1 239 ? -15.608 -13.274 13.366 1.00 71.12 239 LEU A O 1
ATOM 1897 N N . ASP A 1 240 ? -14.455 -14.933 14.331 1.00 67.56 240 ASP A N 1
ATOM 1898 C CA . ASP A 1 240 ? -14.400 -15.813 13.162 1.00 67.56 240 ASP A CA 1
ATOM 1899 C C . ASP A 1 240 ? -15.792 -16.277 12.722 1.00 67.56 240 ASP A C 1
ATOM 1901 O O . ASP A 1 240 ? -16.062 -16.355 11.528 1.00 67.56 240 ASP A O 1
ATOM 1905 N N . GLN A 1 241 ? -16.720 -16.533 13.648 1.00 63.00 241 GLN A N 1
ATOM 1906 C CA . GLN A 1 241 ? -18.104 -16.878 13.295 1.00 63.00 241 GLN A CA 1
ATOM 1907 C C . GLN A 1 241 ? -18.864 -15.693 12.687 1.00 63.00 241 GLN A C 1
ATOM 1909 O O . GLN A 1 241 ? -19.643 -15.868 11.748 1.00 63.00 241 GLN A O 1
ATOM 1914 N N . CYS A 1 242 ? -18.632 -14.482 13.195 1.00 57.94 242 CYS A N 1
ATOM 1915 C CA . CYS A 1 242 ? -19.288 -13.271 12.705 1.00 57.94 242 CYS A CA 1
ATOM 1916 C C . CYS A 1 242 ? -18.662 -12.726 11.412 1.00 57.94 242 CYS A C 1
ATOM 1918 O O . CYS A 1 242 ? -19.367 -12.129 10.600 1.00 57.94 242 CYS A O 1
ATOM 1920 N N . LEU A 1 243 ? -17.362 -12.942 11.196 1.00 58.94 243 LEU A N 1
ATOM 1921 C CA . LEU A 1 243 ? -16.636 -12.534 9.988 1.00 58.94 243 LEU A CA 1
ATOM 1922 C C . LEU A 1 243 ? -16.647 -13.632 8.904 1.00 58.94 243 LEU A C 1
ATOM 1924 O O . LEU A 1 243 ? -16.650 -13.327 7.712 1.00 58.94 243 LEU A O 1
ATOM 1928 N N . GLY A 1 244 ? -16.741 -14.905 9.301 1.00 46.53 244 GLY A N 1
ATOM 1929 C CA . GLY A 1 244 ? -16.774 -16.102 8.453 1.00 46.53 244 GLY A CA 1
ATOM 1930 C C . GLY A 1 244 ? -18.081 -16.341 7.691 1.00 46.53 244 GLY A C 1
ATOM 1931 O O . GLY A 1 244 ? -18.175 -17.301 6.925 1.00 46.53 244 GLY A O 1
ATOM 1932 N N . GLN A 1 245 ? -19.066 -15.440 7.793 1.00 46.06 245 GLN A N 1
ATOM 1933 C CA . GLN A 1 245 ? -20.144 -15.359 6.795 1.00 46.06 245 GLN A CA 1
ATOM 1934 C C . GLN A 1 245 ? -19.652 -14.864 5.418 1.00 46.06 245 GLN A C 1
ATOM 1936 O O . GLN A 1 245 ? -20.404 -14.917 4.444 1.00 46.06 245 GLN A O 1
ATOM 1941 N N . HIS A 1 246 ? -18.367 -14.508 5.285 1.00 37.75 246 HIS A N 1
ATOM 1942 C CA . HIS A 1 246 ? -17.675 -14.418 4.001 1.00 37.75 246 HIS A CA 1
ATOM 1943 C C . HIS A 1 246 ? -16.409 -15.299 3.977 1.00 37.75 246 HIS A C 1
ATOM 1945 O O . HIS A 1 246 ? -15.304 -14.854 4.264 1.00 37.75 246 HIS A O 1
ATOM 1951 N N . SER A 1 247 ? -16.602 -16.547 3.528 1.00 33.91 247 SER A N 1
ATOM 1952 C CA . SER A 1 247 ? -15.606 -17.498 2.986 1.00 33.91 247 SER A CA 1
ATOM 1953 C C . SER A 1 247 ? -14.517 -18.070 3.918 1.00 33.91 247 SER A C 1
ATOM 1955 O O . SER A 1 247 ? -13.467 -17.475 4.104 1.00 33.91 247 SER A O 1
ATOM 1957 N N . GLY A 1 248 ? -14.755 -19.318 4.354 1.00 42.03 248 GLY A N 1
ATOM 1958 C CA . GLY A 1 248 ? -13.804 -20.441 4.452 1.00 42.03 248 GLY A CA 1
ATOM 1959 C C . GLY A 1 248 ? -12.432 -20.199 5.087 1.00 42.03 248 GLY A C 1
ATOM 1960 O O . GLY A 1 248 ? -11.476 -19.926 4.369 1.00 42.03 248 GLY A O 1
ATOM 1961 N N . SER A 1 249 ? -12.305 -20.443 6.392 1.00 35.38 249 SER A N 1
ATOM 1962 C CA . SER A 1 249 ? -11.021 -20.442 7.102 1.00 35.38 249 SER A CA 1
ATOM 1963 C C . SER A 1 249 ? -10.569 -21.855 7.500 1.00 35.38 249 SER A C 1
ATOM 1965 O O . SER A 1 249 ? -11.346 -22.692 7.963 1.00 35.38 249 SER A O 1
ATOM 1967 N N . GLY A 1 250 ? -9.277 -22.116 7.277 1.00 32.44 250 GLY A N 1
ATOM 1968 C CA . GLY A 1 250 ? -8.521 -23.181 7.939 1.00 32.44 250 GLY A CA 1
ATOM 1969 C C . GLY A 1 250 ? -8.164 -22.796 9.385 1.00 32.44 250 GLY A C 1
ATOM 1970 O O . GLY A 1 250 ? -8.582 -21.743 9.861 1.00 32.44 250 GLY A O 1
ATOM 1971 N N . PRO A 1 251 ? -7.414 -23.641 10.114 1.00 31.61 251 PRO A N 1
ATOM 1972 C CA . PRO A 1 251 ? -7.172 -23.443 11.540 1.00 31.61 251 PRO A CA 1
ATOM 1973 C C . PRO A 1 251 ? -6.308 -22.204 11.830 1.00 31.61 251 PRO A C 1
ATOM 1975 O O . PRO A 1 251 ? -5.197 -22.071 11.316 1.00 31.61 251 PRO A O 1
ATOM 1978 N N . TYR A 1 252 ? -6.821 -21.345 12.713 1.00 38.06 252 TYR A N 1
ATOM 1979 C CA . TYR A 1 252 ? -6.123 -20.229 13.350 1.00 38.06 252 TYR A CA 1
ATOM 1980 C C . TYR A 1 252 ? -4.897 -20.734 14.128 1.00 38.06 252 TYR A C 1
ATOM 1982 O O . TYR A 1 252 ? -5.024 -21.535 15.056 1.00 38.06 252 TYR A O 1
ATOM 1990 N N . ILE A 1 253 ? -3.704 -20.261 13.758 1.00 31.39 253 ILE A N 1
ATOM 1991 C CA . ILE A 1 253 ? -2.472 -20.460 14.528 1.00 31.39 253 ILE A CA 1
ATOM 1992 C C . ILE A 1 253 ? -2.119 -19.105 15.147 1.00 31.39 253 ILE A C 1
ATOM 1994 O O . ILE A 1 253 ? -1.770 -18.183 14.406 1.00 31.39 253 ILE A O 1
ATOM 1998 N N . PRO A 1 254 ? -2.193 -18.944 16.480 1.00 30.84 254 PRO A N 1
ATOM 1999 C CA . PRO A 1 254 ? -1.758 -17.717 17.121 1.00 30.84 254 PRO A CA 1
ATOM 2000 C C . PRO A 1 254 ? -0.252 -17.559 16.897 1.00 30.84 254 PRO A C 1
ATOM 2002 O O . PRO A 1 254 ? 0.563 -18.252 17.506 1.00 30.84 254 PRO A O 1
ATOM 2005 N N . HIS A 1 255 ? 0.138 -16.633 16.023 1.00 26.91 255 HIS A N 1
ATOM 2006 C CA . HIS A 1 255 ? 1.508 -16.147 16.011 1.00 26.91 255 HIS A CA 1
ATOM 2007 C C . HIS A 1 255 ? 1.705 -15.328 17.286 1.00 26.91 255 HIS A C 1
ATOM 2009 O O . HIS A 1 255 ? 1.290 -14.174 17.376 1.00 26.91 255 HIS A O 1
ATOM 2015 N N . GLN A 1 256 ? 2.315 -15.952 18.296 1.00 25.12 256 GLN A N 1
ATOM 2016 C CA . GLN A 1 256 ? 2.869 -15.250 19.445 1.00 25.12 256 GLN A CA 1
ATOM 2017 C C . GLN A 1 256 ? 3.974 -14.318 18.942 1.00 25.12 256 GLN A C 1
ATOM 2019 O O . GLN A 1 256 ? 5.144 -14.690 18.884 1.00 25.12 256 GLN A O 1
ATOM 2024 N N . TYR A 1 257 ? 3.616 -13.084 18.600 1.00 26.45 257 TYR A N 1
ATOM 2025 C CA . TYR A 1 257 ? 4.569 -11.993 18.694 1.00 26.45 257 TYR A CA 1
ATOM 2026 C C . TYR A 1 257 ? 4.770 -11.741 20.182 1.00 26.45 257 TYR A C 1
ATOM 2028 O O . TYR A 1 257 ? 4.037 -10.994 20.826 1.00 26.45 257 TYR A O 1
ATOM 2036 N N . ARG A 1 258 ? 5.748 -12.447 20.750 1.00 23.20 258 ARG A N 1
ATOM 2037 C CA . ARG A 1 258 ? 6.358 -12.034 22.003 1.00 23.20 258 ARG A CA 1
ATOM 2038 C C . ARG A 1 258 ? 6.954 -10.666 21.692 1.00 23.20 258 ARG A C 1
ATOM 2040 O O . ARG A 1 258 ? 7.902 -10.581 20.916 1.00 23.20 258 ARG A O 1
ATOM 2047 N N . CYS A 1 259 ? 6.370 -9.601 22.236 1.00 27.31 259 CYS A N 1
ATOM 2048 C CA . CYS A 1 259 ? 7.145 -8.392 22.445 1.00 27.31 259 CYS A CA 1
ATOM 2049 C C . CYS A 1 259 ? 8.298 -8.839 23.346 1.00 27.31 259 CYS A C 1
ATOM 2051 O O . CYS A 1 259 ? 8.103 -9.023 24.547 1.00 27.31 259 CYS A O 1
ATOM 2053 N N . GLU A 1 260 ? 9.463 -9.123 22.756 1.00 24.08 260 GLU A N 1
ATOM 2054 C CA . GLU A 1 260 ? 10.720 -8.980 23.484 1.00 24.08 260 GLU A CA 1
ATOM 2055 C C . GLU A 1 260 ? 10.605 -7.649 24.208 1.00 24.08 260 GLU A C 1
ATOM 2057 O O . GLU A 1 260 ? 10.198 -6.678 23.570 1.00 24.08 260 GLU A O 1
ATOM 2062 N N . GLU A 1 261 ? 10.798 -7.666 25.529 1.00 31.48 261 GLU A N 1
ATOM 2063 C CA . GLU A 1 261 ? 10.647 -6.525 26.430 1.00 31.48 261 GLU A CA 1
ATOM 2064 C C . GLU A 1 261 ? 11.145 -5.257 25.737 1.00 31.48 261 GLU A C 1
ATOM 2066 O O . GLU A 1 261 ? 12.346 -4.998 25.666 1.00 31.48 261 GLU A O 1
ATOM 2071 N N . ALA A 1 262 ? 10.214 -4.522 25.123 1.00 31.03 262 ALA A N 1
ATOM 2072 C CA . ALA A 1 262 ? 10.578 -3.433 24.247 1.00 31.03 262 ALA A CA 1
ATOM 2073 C C . ALA A 1 262 ? 11.047 -2.323 25.170 1.00 31.03 262 ALA A C 1
ATOM 2075 O O . ALA A 1 262 ? 10.268 -1.741 25.931 1.00 31.03 262 ALA A O 1
ATOM 2076 N N . SER A 1 263 ? 12.353 -2.098 25.124 1.00 33.31 263 SER A N 1
ATOM 2077 C CA . SER A 1 263 ? 13.021 -0.910 25.605 1.00 33.31 263 SER A CA 1
ATOM 2078 C C . SER A 1 263 ? 12.156 0.311 25.295 1.00 33.31 263 SER A C 1
ATOM 2080 O O . SER A 1 263 ? 11.809 0.537 24.145 1.00 33.31 263 SER A O 1
ATOM 2082 N N . THR A 1 264 ? 11.745 0.982 26.375 1.00 35.28 264 THR A N 1
ATOM 2083 C CA . THR A 1 264 ? 10.967 2.227 26.509 1.00 35.28 264 THR A CA 1
ATOM 2084 C C . THR A 1 264 ? 10.028 2.651 25.349 1.00 35.28 264 THR A C 1
ATOM 2086 O O . THR A 1 264 ? 10.449 2.765 24.201 1.00 35.28 264 THR A O 1
ATOM 2089 N N . PRO A 1 265 ? 8.772 3.070 25.638 1.00 40.78 265 PRO A N 1
ATOM 2090 C CA . PRO A 1 265 ? 7.773 3.515 24.641 1.00 40.78 265 PRO A CA 1
ATOM 2091 C C . PRO A 1 265 ? 8.251 4.546 23.595 1.00 40.78 265 PRO A C 1
ATOM 2093 O O . PRO A 1 265 ? 7.645 4.708 22.539 1.00 40.78 265 PRO A O 1
ATOM 2096 N N . GLU A 1 266 ? 9.346 5.249 23.875 1.00 38.75 266 GLU A N 1
ATOM 2097 C CA . GLU A 1 266 ? 9.963 6.258 23.016 1.00 38.75 266 GLU A CA 1
ATOM 2098 C C . GLU A 1 266 ? 10.736 5.677 21.815 1.00 38.75 266 GLU A C 1
ATOM 2100 O O .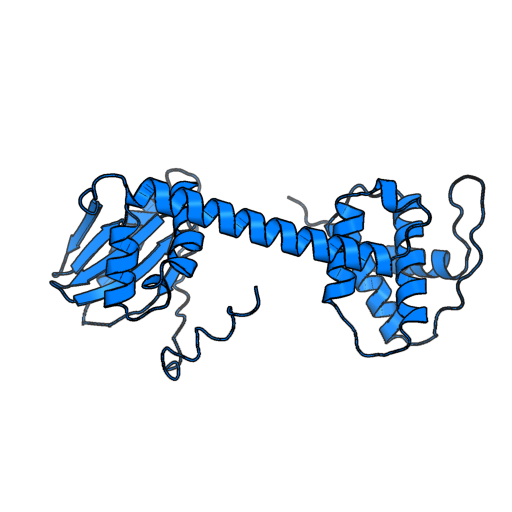 GLU A 1 266 ? 10.912 6.383 20.821 1.00 38.75 266 GLU A O 1
ATOM 2105 N N . GLN A 1 267 ? 11.191 4.416 21.857 1.00 34.22 267 GLN A N 1
ATOM 2106 C CA . GLN A 1 267 ? 11.971 3.824 20.759 1.00 34.22 267 GLN A CA 1
ATOM 2107 C C . GLN A 1 267 ? 11.106 3.298 19.604 1.00 34.22 267 GLN A C 1
ATOM 2109 O O . GLN A 1 267 ? 11.513 3.433 18.453 1.00 34.22 267 GLN A O 1
ATOM 2114 N N . GLN A 1 268 ? 9.883 2.817 19.865 1.00 37.53 268 GLN A N 1
ATOM 2115 C CA . GLN A 1 268 ? 8.948 2.392 18.805 1.00 37.53 268 GLN A CA 1
ATOM 2116 C C . GLN A 1 268 ? 8.387 3.562 17.976 1.00 37.53 268 GLN A C 1
ATOM 2118 O O . GLN A 1 268 ? 7.924 3.363 16.853 1.00 37.53 268 GLN A O 1
ATOM 2123 N N . CYS A 1 269 ? 8.435 4.789 18.502 1.00 38.28 269 CYS A N 1
ATOM 2124 C CA . CYS A 1 269 ? 7.941 5.975 17.800 1.00 38.28 269 CYS A CA 1
ATOM 2125 C C . CYS A 1 269 ? 8.931 6.523 16.756 1.00 38.28 269 CYS A C 1
ATOM 2127 O O . CYS A 1 269 ? 8.491 7.119 15.778 1.00 38.28 269 CYS A O 1
ATOM 2129 N N . LYS A 1 270 ? 10.244 6.290 16.911 1.00 33.19 270 LYS A N 1
ATOM 2130 C CA . LYS A 1 270 ? 11.269 6.930 16.063 1.00 33.19 270 LYS A CA 1
ATOM 2131 C C . LYS A 1 270 ? 11.416 6.331 14.663 1.00 33.19 270 LYS A C 1
ATOM 2133 O O . LYS A 1 270 ? 11.874 7.030 13.768 1.00 33.19 270 LYS A O 1
ATOM 2138 N N . GLU A 1 271 ? 11.017 5.080 14.439 1.00 31.36 271 GLU A N 1
ATOM 2139 C CA . GLU A 1 271 ? 11.163 4.442 13.117 1.00 31.36 271 GLU A CA 1
ATOM 2140 C C . GLU A 1 271 ? 10.107 4.884 12.086 1.00 31.36 271 GLU A C 1
ATOM 2142 O O . GLU A 1 271 ? 10.278 4.633 10.899 1.00 31.36 271 GLU A O 1
ATOM 2147 N N . ASN A 1 272 ? 9.047 5.591 12.502 1.00 35.94 272 ASN A N 1
ATOM 2148 C CA . ASN A 1 272 ? 7.982 6.068 11.604 1.00 35.94 272 ASN A CA 1
ATOM 2149 C C . ASN A 1 272 ? 7.945 7.601 11.432 1.00 35.94 272 ASN A C 1
ATOM 2151 O O . ASN A 1 272 ? 7.016 8.121 10.811 1.00 35.94 272 ASN A O 1
ATOM 2155 N N . ASP A 1 273 ? 8.933 8.325 11.969 1.00 34.28 273 ASP A N 1
ATOM 2156 C CA . ASP A 1 273 ? 8.981 9.797 11.960 1.00 34.28 273 ASP A CA 1
ATOM 2157 C C . ASP A 1 273 ? 9.502 10.411 10.640 1.00 34.28 273 ASP A C 1
ATOM 2159 O O . ASP A 1 273 ? 9.451 11.631 10.470 1.00 34.28 273 ASP A O 1
ATOM 2163 N N . GLU A 1 274 ? 9.934 9.603 9.666 1.00 28.89 274 GLU A N 1
ATOM 2164 C CA . GLU A 1 274 ? 10.400 10.077 8.351 1.00 28.89 274 GLU A CA 1
ATOM 2165 C C . GLU A 1 274 ? 9.351 9.926 7.231 1.00 28.89 274 GLU A C 1
ATOM 2167 O O . GLU A 1 274 ? 9.641 9.333 6.196 1.00 28.89 274 GLU A O 1
ATOM 2172 N N . ILE A 1 275 ? 8.133 10.474 7.400 1.00 33.88 275 ILE A N 1
ATOM 2173 C CA . ILE A 1 275 ? 7.193 10.767 6.284 1.00 33.88 275 ILE A CA 1
ATOM 2174 C C . ILE A 1 275 ? 6.411 12.075 6.506 1.00 33.88 275 ILE A C 1
ATOM 2176 O O . ILE A 1 275 ? 5.709 12.220 7.542 1.00 33.88 275 ILE A O 1
#

pLDDT: mean 77.32, std 20.24, range [23.2, 95.38]

Sequence (275 aa):
MTCVSTNTPSLRRKIANVLDGKTVCGLHRHAPITYPRNPGRFSTLLRWTDQFLTQRPDATEDELTAVIRKLALFIIRRGRDDYFPEEIVDGLAWFASHPETISSKLGFGSAARLGRDEHIHRLREKARRAWTVFRADMRVPEPAPVVWAHAGGFTLSELVHPHHLLSSGGRAGNCLAGPRLASGYWLRIAEGRGKLFTVTQGELLCALFMLRGPDHVEWSYVHTPDGVWDFISHCVALLDQCLGQHSGSGPYIPHQYRCEEASTPEQQCKENDEI